Protein AF-A0A0S8HIP5-F1 (afdb_monomer_lite)

Sequence (288 aa):
MLAQAAWGLINPTFTPVHLVDQSQLILKATVAAKDIGDSVELTVEGSLKGKAPGRITLDLTKAVNKQHAEAARKQLAATAGQTVLLFAGKYEDQEKAFLHAGGMWMLLSGGAARRWSFDAVVTELAAGGATWAGGTDMLARCVQYILAAGATATVPADSGTSWRQGGILKVAAVKGQAAACAVDLVGDGRLCLYVASPAGDLLLRPAQGKQGFQDVAAALKLAARSQASAWGDFNADGRLDLASFDGKALALWLQAADSTFSSTRAAGAFAIPAKCRSLATIGGGRDA

Secondary structure (DSSP, 8-state):
------------SS-HHHHHHH-SEEEEEEEPSS---SEEEEEEEEEEESPPPSEEEEE-TT-S-HHHHHHHHHHHHHTTTSEEEEEEEEETTEEEEEEEETTEEEEEE--GGGEEEEEEEESTTSTTSSS--S-HHHHHHHHHHHHHHGGG-------S--PPTT---------S--EEEEE-SSSSS--EEEEE-TT--EEEEEPTTSSSEEE-TTTTT-----SEEEEE-SSSSSS-EEEEE-SS-EEEEEEPTTS-EEEEEPPS-----TT---------S---

pLDDT: mean 85.37, std 14.65, range [28.08, 98.06]

Radius of gyration: 25.7 Å; chains: 1; bounding box: 53×48×71 Å

Structure (mmCIF, N/CA/C/O backbone):
data_AF-A0A0S8HIP5-F1
#
_entry.id   AF-A0A0S8HIP5-F1
#
loop_
_atom_site.group_PDB
_atom_site.id
_atom_site.type_symbol
_atom_site.label_atom_id
_atom_site.label_alt_id
_atom_site.label_comp_id
_atom_site.label_asym_id
_atom_site.label_entity_id
_atom_site.label_seq_id
_atom_site.pdbx_PDB_ins_code
_atom_site.Cartn_x
_atom_site.Cartn_y
_atom_site.Cartn_z
_atom_site.occupancy
_atom_site.B_iso_or_equiv
_atom_site.auth_seq_id
_atom_site.auth_comp_id
_atom_site.auth_asym_id
_atom_site.auth_atom_id
_atom_site.pdbx_PDB_model_num
ATOM 1 N N . MET A 1 1 ? 1.156 5.753 -33.222 1.00 33.50 1 MET A N 1
ATOM 2 C CA . MET A 1 1 ? 1.877 5.785 -31.935 1.00 33.50 1 MET A CA 1
ATOM 3 C C . MET A 1 1 ? 0.843 5.390 -30.892 1.00 33.50 1 MET A C 1
ATOM 5 O O . MET A 1 1 ? 0.003 6.211 -30.563 1.00 33.50 1 MET A O 1
ATOM 9 N N . LEU A 1 2 ? 0.763 4.109 -30.521 1.00 28.61 2 LEU A N 1
ATOM 10 C CA . LEU A 1 2 ? -0.117 3.691 -29.428 1.00 28.61 2 LEU A CA 1
ATOM 11 C C . LEU A 1 2 ? 0.651 4.013 -28.152 1.00 28.61 2 LEU A C 1
ATOM 13 O O . LEU A 1 2 ? 1.670 3.383 -27.881 1.00 28.61 2 LEU A O 1
ATOM 17 N N . ALA A 1 3 ? 0.240 5.070 -27.456 1.00 28.08 3 ALA A N 1
ATOM 18 C CA . ALA A 1 3 ? 0.748 5.362 -26.129 1.00 28.08 3 ALA A CA 1
ATOM 19 C C . ALA A 1 3 ? 0.481 4.124 -25.265 1.00 28.08 3 ALA A C 1
ATOM 21 O O . ALA A 1 3 ? -0.675 3.754 -25.059 1.00 28.08 3 ALA A O 1
ATOM 22 N N . GLN A 1 4 ? 1.541 3.453 -24.810 1.00 34.94 4 GLN A N 1
ATOM 23 C CA . GLN A 1 4 ? 1.424 2.532 -23.689 1.00 34.94 4 GLN A CA 1
ATOM 24 C C . GLN A 1 4 ? 0.896 3.380 -22.539 1.00 34.94 4 GLN A C 1
ATOM 26 O O . GLN A 1 4 ? 1.575 4.294 -22.072 1.00 34.94 4 GLN A O 1
ATOM 31 N N . ALA A 1 5 ? -0.363 3.157 -22.174 1.00 32.75 5 ALA A N 1
ATOM 32 C CA . ALA A 1 5 ? -0.944 3.805 -21.021 1.00 32.75 5 ALA A CA 1
ATOM 33 C C . ALA A 1 5 ? -0.021 3.501 -19.835 1.00 32.75 5 ALA A C 1
ATOM 35 O O . ALA A 1 5 ? 0.228 2.339 -19.516 1.00 32.75 5 ALA A O 1
ATOM 36 N N . ALA A 1 6 ? 0.531 4.542 -19.216 1.00 34.94 6 ALA A N 1
ATOM 37 C CA . ALA A 1 6 ? 1.125 4.410 -17.902 1.00 34.94 6 ALA A CA 1
ATOM 38 C C . ALA A 1 6 ? -0.050 4.163 -16.960 1.00 34.94 6 ALA A C 1
ATOM 40 O O . ALA A 1 6 ? -0.778 5.090 -16.607 1.00 34.94 6 ALA A O 1
ATOM 41 N N . TRP A 1 7 ? -0.310 2.895 -16.650 1.00 36.22 7 TRP A N 1
ATOM 42 C CA . TRP A 1 7 ? -1.300 2.532 -15.651 1.00 36.22 7 TRP A CA 1
ATOM 43 C C . TRP A 1 7 ? -0.697 2.986 -14.328 1.00 36.22 7 TRP A C 1
ATOM 45 O O . TRP A 1 7 ? 0.138 2.300 -13.743 1.00 36.22 7 TRP A O 1
ATOM 55 N N . GLY A 1 8 ? -1.037 4.206 -13.908 1.00 39.53 8 GLY A N 1
ATOM 56 C CA . GLY A 1 8 ? -0.842 4.620 -12.532 1.00 39.53 8 GLY A CA 1
ATOM 57 C C . GLY A 1 8 ? -1.645 3.637 -11.701 1.00 39.53 8 GLY A C 1
ATOM 58 O O . GLY A 1 8 ? -2.871 3.710 -11.689 1.00 39.53 8 GLY A O 1
ATOM 59 N N . LEU A 1 9 ? -0.966 2.655 -11.111 1.00 41.25 9 LEU A N 1
ATOM 60 C CA . LEU A 1 9 ? -1.583 1.672 -10.239 1.00 41.25 9 LEU A CA 1
ATOM 61 C C . LEU A 1 9 ? -1.999 2.411 -8.962 1.00 41.25 9 LEU A C 1
ATOM 63 O O . LEU A 1 9 ? -1.274 2.447 -7.973 1.00 41.25 9 LEU A O 1
ATOM 67 N N . ILE A 1 10 ? -3.143 3.087 -9.020 1.00 48.56 10 ILE A N 1
ATOM 68 C CA . ILE A 1 10 ? -3.776 3.729 -7.878 1.00 48.56 10 ILE A CA 1
ATOM 69 C C . ILE A 1 10 ? -4.517 2.617 -7.144 1.00 48.56 10 ILE A C 1
ATOM 71 O O . ILE A 1 10 ? -5.702 2.389 -7.365 1.00 48.56 10 ILE A O 1
ATOM 75 N N . ASN A 1 11 ? -3.785 1.855 -6.335 1.00 47.44 11 ASN A N 1
ATOM 76 C CA . ASN A 1 11 ? -4.382 0.859 -5.461 1.00 47.44 11 ASN A CA 1
ATOM 77 C C . ASN A 1 11 ? -4.338 1.379 -4.018 1.00 47.44 11 ASN A C 1
ATOM 79 O O . ASN A 1 11 ? -3.290 1.268 -3.377 1.00 47.44 11 ASN A O 1
ATOM 83 N N . PRO A 1 12 ? -5.432 1.960 -3.490 1.00 59.81 12 PRO A N 1
ATOM 84 C CA . PRO A 1 12 ? -5.578 2.120 -2.054 1.00 59.81 12 PRO A CA 1
ATOM 85 C C . PRO A 1 12 ? -5.755 0.714 -1.469 1.00 59.81 12 PRO A C 1
ATOM 87 O O . PRO A 1 12 ? -6.860 0.178 -1.420 1.00 59.81 12 PRO A O 1
ATOM 90 N N . THR A 1 13 ? -4.649 0.083 -1.076 1.00 63.19 13 THR A N 1
ATOM 91 C CA . THR A 1 13 ? -4.616 -1.326 -0.647 1.00 63.19 13 THR A CA 1
ATOM 92 C C . THR A 1 13 ? -5.494 -1.605 0.577 1.00 63.19 13 THR A C 1
ATOM 94 O O . THR A 1 13 ? -5.827 -2.759 0.840 1.00 63.19 13 THR A O 1
ATOM 97 N N . PHE A 1 14 ? -5.929 -0.569 1.302 1.00 79.88 14 PHE A N 1
ATOM 98 C CA . PHE A 1 14 ? -6.812 -0.681 2.455 1.00 79.88 14 PHE A CA 1
ATOM 99 C C . PHE A 1 14 ? -7.745 0.541 2.561 1.00 79.88 14 PHE A C 1
ATOM 101 O O . PHE A 1 14 ? -7.302 1.683 2.475 1.00 79.88 14 PHE A O 1
ATOM 108 N N . THR A 1 15 ? -9.054 0.310 2.706 1.00 85.75 15 THR A N 1
ATOM 109 C CA . THR A 1 15 ? -10.103 1.352 2.726 1.00 85.75 15 THR A CA 1
ATOM 110 C C . THR A 1 15 ? -11.023 1.135 3.932 1.00 85.75 15 THR A C 1
ATOM 112 O O . THR A 1 15 ? -10.979 0.059 4.537 1.00 85.75 15 THR A O 1
ATOM 115 N N . PRO A 1 16 ? -11.919 2.080 4.279 1.00 90.12 16 PRO A N 1
ATOM 116 C CA . PRO A 1 16 ? -12.910 1.857 5.330 1.00 90.12 16 PRO A CA 1
ATOM 117 C C . PRO A 1 16 ? -13.784 0.621 5.096 1.00 90.12 16 PRO A C 1
ATOM 119 O O . PRO A 1 16 ? -14.178 -0.022 6.063 1.00 90.12 16 PRO A O 1
ATOM 122 N N . VAL A 1 17 ? -14.055 0.259 3.836 1.00 91.38 17 VAL A N 1
ATOM 123 C CA . VAL A 1 17 ? -14.813 -0.959 3.503 1.00 91.38 17 VAL A CA 1
ATOM 124 C C . VAL A 1 17 ? -14.036 -2.199 3.945 1.00 91.38 17 VAL A C 1
ATOM 126 O O . VAL A 1 17 ? -14.584 -3.019 4.677 1.00 91.38 17 VAL A O 1
ATOM 129 N N . HIS A 1 18 ? -12.748 -2.291 3.595 1.00 89.38 18 HIS A N 1
ATOM 130 C CA . HIS A 1 18 ? -11.878 -3.391 4.029 1.00 89.38 18 HIS A CA 1
ATOM 131 C C . HIS A 1 18 ? -11.756 -3.451 5.557 1.00 89.38 18 HIS A C 1
ATOM 133 O O . HIS A 1 18 ? -11.876 -4.524 6.145 1.00 89.38 18 HIS A O 1
ATOM 139 N N . LEU A 1 19 ? -11.584 -2.298 6.213 1.00 91.50 19 LEU A N 1
ATOM 140 C CA . LEU A 1 19 ? -11.497 -2.215 7.671 1.00 91.50 19 LEU A CA 1
ATOM 141 C C . LEU A 1 19 ? -12.769 -2.742 8.352 1.00 91.50 19 LEU A C 1
ATOM 143 O O . LEU A 1 19 ? -12.685 -3.519 9.303 1.00 91.50 19 LEU A O 1
ATOM 147 N N . VAL A 1 20 ? -13.949 -2.333 7.878 1.00 94.44 20 VAL A N 1
ATOM 148 C CA . VAL A 1 20 ? -15.237 -2.774 8.435 1.00 94.44 20 VAL A CA 1
ATOM 149 C C . VAL A 1 20 ? -15.479 -4.257 8.180 1.00 94.44 20 VAL A C 1
ATOM 151 O O . VAL A 1 20 ? -15.968 -4.955 9.073 1.00 94.44 20 VAL A O 1
ATOM 154 N N . ASP A 1 21 ? -15.136 -4.746 6.991 1.00 92.44 21 ASP A N 1
ATOM 155 C CA . ASP A 1 21 ? -15.296 -6.149 6.618 1.00 92.44 21 ASP A CA 1
ATOM 156 C C . ASP A 1 21 ? -14.432 -7.065 7.501 1.00 92.44 21 ASP A C 1
ATOM 158 O O . ASP A 1 21 ? -14.957 -7.956 8.175 1.00 92.44 21 ASP A O 1
ATOM 162 N N . GLN A 1 22 ? -13.140 -6.749 7.626 1.00 91.31 22 GLN A N 1
ATOM 163 C CA . GLN A 1 22 ? -12.165 -7.542 8.384 1.00 91.31 22 GLN A CA 1
ATOM 164 C C . GLN A 1 22 ? -12.302 -7.412 9.910 1.00 91.31 22 GLN A C 1
ATOM 166 O O . GLN A 1 22 ? -11.814 -8.259 10.661 1.00 91.31 22 GLN A O 1
ATOM 171 N N . SER A 1 23 ? -12.986 -6.376 10.401 1.00 93.88 23 SER A N 1
ATOM 172 C CA . SER A 1 23 ? -13.263 -6.233 11.833 1.00 93.88 23 SER A CA 1
ATOM 173 C C . SER A 1 23 ? -14.274 -7.279 12.302 1.00 93.88 23 SER A C 1
ATOM 175 O O . SER A 1 23 ? -15.366 -7.396 11.749 1.00 93.88 23 SER A O 1
ATOM 177 N N . GLN A 1 24 ? -13.969 -7.999 13.378 1.00 93.44 24 GLN A N 1
ATOM 178 C CA . GLN A 1 24 ? -14.932 -8.875 14.059 1.00 93.44 24 GLN A CA 1
ATOM 179 C C . GLN A 1 24 ? -15.803 -8.090 15.048 1.00 93.44 24 GLN A C 1
ATOM 181 O O . GLN A 1 24 ? -16.953 -8.449 15.308 1.00 93.44 24 GLN A O 1
ATOM 186 N N . LEU A 1 25 ? -15.258 -6.997 15.580 1.00 93.69 25 LEU A N 1
ATOM 187 C CA . LEU A 1 25 ? -15.892 -6.130 16.558 1.00 93.69 25 LEU A CA 1
ATOM 188 C C . LEU A 1 25 ? -15.617 -4.672 16.192 1.00 93.69 25 LEU A C 1
ATOM 190 O O . LEU A 1 25 ? -14.472 -4.299 15.952 1.00 93.69 25 LEU A O 1
ATOM 194 N N . ILE A 1 26 ? -16.660 -3.845 16.181 1.00 97.06 26 ILE A N 1
ATOM 195 C CA . ILE A 1 26 ? -16.535 -2.395 16.022 1.00 97.06 26 ILE A CA 1
ATOM 196 C C . ILE A 1 26 ? -17.316 -1.723 17.141 1.00 97.06 26 ILE A C 1
ATOM 198 O O . ILE A 1 26 ? -18.527 -1.926 17.254 1.00 97.06 26 ILE A O 1
ATOM 202 N N . LEU A 1 27 ? -16.641 -0.918 17.958 1.00 95.62 27 LEU A N 1
ATOM 203 C CA . LEU A 1 27 ? -17.230 -0.259 19.121 1.00 95.62 27 LEU A CA 1
ATOM 204 C C . LEU A 1 27 ? -17.192 1.250 18.996 1.00 95.62 27 LEU A C 1
ATOM 206 O O . LEU A 1 27 ? -16.195 1.821 18.559 1.00 95.62 27 LEU A O 1
ATOM 210 N N . LYS A 1 28 ? -18.260 1.872 19.491 1.00 95.94 28 LYS A N 1
ATOM 211 C CA . LYS A 1 28 ? -18.261 3.265 19.919 1.00 95.94 28 LYS A CA 1
ATOM 212 C C . LYS A 1 28 ? -17.977 3.303 21.409 1.00 95.94 28 LYS A C 1
ATOM 214 O O . LYS A 1 28 ? -18.620 2.594 22.186 1.00 95.94 28 LYS A O 1
ATOM 219 N N . ALA A 1 29 ? -17.010 4.114 21.795 1.00 94.62 29 ALA A N 1
ATOM 220 C CA . ALA A 1 29 ? -16.671 4.321 23.187 1.00 94.62 29 ALA A CA 1
ATOM 221 C C . ALA A 1 29 ? -16.320 5.786 23.440 1.00 94.62 29 ALA A C 1
ATOM 223 O O . ALA A 1 29 ? -16.117 6.557 22.504 1.00 94.62 29 ALA A O 1
ATOM 224 N N . THR A 1 30 ? -16.205 6.153 24.706 1.00 93.38 30 THR A N 1
ATOM 225 C CA . THR A 1 30 ? -15.693 7.448 25.152 1.00 93.38 30 THR A CA 1
ATOM 226 C C . THR A 1 30 ? -14.522 7.255 26.094 1.00 93.38 30 THR A C 1
ATOM 228 O O . THR A 1 30 ? -14.460 6.292 26.862 1.00 93.38 30 THR A O 1
ATOM 231 N N . VAL A 1 31 ? -13.576 8.187 26.029 1.00 89.31 31 VAL A N 1
ATOM 232 C CA . VAL A 1 31 ? -12.458 8.255 26.970 1.00 89.31 31 VAL A CA 1
ATOM 233 C C . VAL A 1 31 ? -12.925 8.987 28.230 1.00 89.31 31 VAL A C 1
ATOM 235 O O . VAL A 1 31 ? -13.519 10.067 28.130 1.00 89.31 31 VAL A O 1
ATOM 238 N N . ALA A 1 32 ? -12.657 8.409 29.405 1.00 77.69 32 ALA A N 1
ATOM 239 C CA . ALA A 1 32 ? -12.929 9.053 30.691 1.00 77.69 32 ALA A CA 1
ATOM 240 C C . ALA A 1 32 ? -12.140 10.372 30.863 1.00 77.69 32 ALA A C 1
ATOM 242 O O . ALA A 1 32 ? -11.116 10.600 30.217 1.00 77.69 32 ALA A O 1
ATOM 243 N N . ALA A 1 33 ? -12.633 11.274 31.716 1.00 65.44 33 ALA A N 1
ATOM 244 C CA . ALA A 1 33 ? -12.141 12.648 31.774 1.00 65.44 33 ALA A CA 1
ATOM 245 C C . ALA A 1 33 ? -10.705 12.802 32.327 1.00 65.44 33 ALA A C 1
ATOM 247 O O . ALA A 1 33 ? -10.382 12.346 33.419 1.00 65.44 33 ALA A O 1
ATOM 248 N N . LYS A 1 34 ? -9.923 13.570 31.555 1.00 63.06 34 LYS A N 1
ATOM 249 C CA . LYS A 1 34 ? -8.743 14.415 31.839 1.00 63.06 34 LYS A CA 1
ATOM 250 C C . LYS A 1 34 ? -7.452 13.822 32.425 1.00 63.06 34 LYS A C 1
ATOM 252 O O . LYS A 1 34 ? -6.409 14.349 32.050 1.00 63.06 34 LYS A O 1
ATOM 257 N N . ASP A 1 35 ? -7.459 12.713 33.160 1.00 64.19 35 ASP A N 1
ATOM 258 C CA . ASP A 1 35 ? -6.213 12.141 33.711 1.00 64.19 35 ASP A CA 1
ATOM 259 C C . ASP A 1 35 ? -5.841 10.809 33.045 1.00 64.19 35 ASP A C 1
ATOM 261 O O . ASP A 1 35 ? -6.128 9.715 33.531 1.00 64.19 35 ASP A O 1
ATOM 265 N N . ILE A 1 36 ? -5.185 10.912 31.885 1.00 77.94 36 ILE A N 1
ATOM 266 C CA . ILE A 1 36 ? -4.714 9.758 31.112 1.00 77.94 36 ILE A CA 1
ATOM 267 C C . ILE A 1 36 ? -3.371 9.270 31.670 1.00 77.94 36 ILE A C 1
ATOM 269 O O . ILE A 1 36 ? -2.288 9.673 31.234 1.00 77.94 36 ILE A O 1
ATOM 273 N N . GLY A 1 37 ? -3.462 8.380 32.654 1.00 80.75 37 GLY A N 1
ATOM 274 C CA . GLY A 1 37 ? -2.333 7.624 33.182 1.00 80.75 37 GLY A CA 1
ATOM 275 C C . GLY A 1 37 ? -1.922 6.456 32.282 1.00 80.75 37 GLY A C 1
ATOM 276 O O . GLY A 1 37 ? -2.260 6.381 31.103 1.00 80.75 37 GLY A O 1
ATOM 277 N N . ASP A 1 38 ? -1.160 5.530 32.855 1.00 86.31 38 ASP A N 1
ATOM 278 C CA . ASP A 1 38 ? -0.658 4.325 32.178 1.00 86.31 38 ASP A CA 1
ATOM 279 C C . ASP A 1 38 ? -1.750 3.354 31.737 1.00 86.31 38 ASP A C 1
ATOM 281 O O . ASP A 1 38 ? -1.551 2.555 30.824 1.00 86.31 38 ASP A O 1
ATOM 285 N N . SER A 1 39 ? -2.913 3.459 32.367 1.00 88.25 39 SER A N 1
ATOM 286 C CA . SER A 1 39 ? -4.100 2.684 32.065 1.00 88.25 39 SER A CA 1
ATOM 287 C C . SER A 1 39 ? -5.252 3.641 31.792 1.00 88.25 39 SER A C 1
ATOM 289 O O . SER A 1 39 ? -5.585 4.467 32.640 1.00 88.25 39 SER A O 1
ATOM 291 N N . VAL A 1 40 ? -5.883 3.507 30.629 1.00 89.69 40 VAL A N 1
ATOM 292 C CA . VAL A 1 40 ? -7.005 4.347 30.197 1.00 89.69 40 VAL A CA 1
ATOM 293 C C . VAL A 1 40 ? -8.259 3.500 30.099 1.00 89.69 40 VAL A C 1
ATOM 295 O O . VAL A 1 40 ? -8.284 2.504 29.380 1.00 89.69 40 VAL A O 1
ATOM 298 N N . GLU A 1 41 ? -9.318 3.889 30.801 1.00 89.75 41 GLU A N 1
ATOM 299 C CA . GLU A 1 41 ? -10.617 3.236 30.663 1.00 89.75 41 GLU A CA 1
ATOM 300 C C . GLU A 1 41 ? -11.428 3.886 29.534 1.00 89.75 41 GLU A C 1
ATOM 302 O O . GLU A 1 41 ? -11.604 5.106 29.485 1.00 89.75 41 GLU A O 1
ATOM 307 N N . LEU A 1 42 ? -11.935 3.044 28.636 1.00 90.62 42 LEU A N 1
ATOM 308 C CA . LEU A 1 42 ? -12.917 3.401 27.626 1.00 90.62 42 LEU A CA 1
ATOM 309 C C . LEU A 1 42 ? -14.294 2.898 28.065 1.00 90.62 42 LEU A C 1
ATOM 311 O O . LEU A 1 42 ? -14.502 1.694 28.269 1.00 90.62 42 LEU A O 1
ATOM 315 N N . THR A 1 43 ? -15.249 3.820 28.166 1.00 91.94 43 THR A N 1
ATOM 316 C CA . THR A 1 43 ? -16.656 3.484 28.408 1.00 91.94 43 THR A CA 1
ATOM 317 C C . THR A 1 43 ? -17.305 3.125 27.082 1.00 91.94 43 THR A C 1
ATOM 319 O O . THR A 1 43 ? -17.355 3.955 26.180 1.00 91.94 43 THR A O 1
ATOM 322 N N . VAL A 1 44 ? -17.778 1.886 26.940 1.00 93.19 44 VAL A N 1
ATOM 323 C CA . VAL A 1 44 ? -18.406 1.424 25.696 1.00 93.19 44 VAL A CA 1
ATOM 324 C C . VAL A 1 44 ? -19.839 1.942 25.635 1.00 93.19 44 VAL A C 1
ATOM 326 O O . VAL A 1 44 ? -20.660 1.618 26.488 1.00 93.19 44 VAL A O 1
ATOM 329 N N . GLU A 1 45 ? -20.139 2.735 24.612 1.00 92.69 45 GLU A N 1
ATOM 330 C CA . GLU A 1 45 ? -21.473 3.296 24.363 1.00 92.69 45 GLU A CA 1
ATOM 331 C C . GLU A 1 45 ? -22.349 2.324 23.567 1.00 92.69 45 GLU A C 1
ATOM 333 O O . GLU A 1 45 ? -23.572 2.327 23.676 1.00 92.69 45 GLU A O 1
ATOM 338 N N . GLY A 1 46 ? -21.715 1.477 22.754 1.00 93.06 46 GLY A N 1
ATOM 339 C CA . GLY A 1 46 ? -22.383 0.448 21.975 1.00 93.06 46 GLY A CA 1
ATOM 340 C C . GLY A 1 46 ? -21.463 -0.195 20.944 1.00 93.06 46 GLY A C 1
ATOM 341 O O . GLY A 1 46 ? -20.326 0.229 20.727 1.00 93.06 46 GLY A O 1
ATOM 342 N N . SER A 1 47 ? -21.975 -1.227 20.281 1.00 94.81 47 SER A N 1
ATOM 343 C CA . SER A 1 47 ? -21.306 -1.905 19.170 1.00 94.81 47 SER A CA 1
ATOM 344 C C . SER A 1 47 ? -21.987 -1.578 17.846 1.00 94.81 47 SER A C 1
ATOM 346 O O . SER A 1 47 ? -23.206 -1.676 17.732 1.00 94.81 47 SER A O 1
ATOM 348 N N . LEU A 1 48 ? -21.190 -1.240 16.834 1.00 95.56 48 LEU A N 1
ATOM 349 C CA . LEU A 1 48 ? -21.630 -1.169 15.439 1.00 95.56 48 LEU A CA 1
ATOM 350 C C . LEU A 1 48 ? -21.579 -2.554 14.770 1.00 95.56 48 LEU A C 1
ATOM 352 O O . LEU A 1 48 ? -22.420 -2.860 13.935 1.00 95.56 48 LEU A O 1
ATOM 356 N N . LYS A 1 49 ? -20.623 -3.406 15.161 1.00 95.38 49 LYS A N 1
ATOM 357 C CA . LYS A 1 49 ? -20.472 -4.796 14.693 1.00 95.38 49 LYS A CA 1
ATOM 358 C C . LYS A 1 49 ? -19.973 -5.657 15.852 1.00 95.38 49 LYS A C 1
ATOM 360 O O . LYS A 1 49 ? -19.143 -5.187 16.625 1.00 95.38 49 LYS A O 1
ATOM 365 N N . GLY A 1 50 ? -20.447 -6.894 15.973 1.00 92.62 50 GLY A N 1
ATOM 366 C CA . GLY A 1 50 ? -20.075 -7.792 17.074 1.00 92.62 50 GLY A CA 1
ATOM 367 C C . GLY A 1 50 ? -20.746 -7.444 18.410 1.00 92.62 50 GLY A C 1
ATOM 368 O O . GLY A 1 50 ? -21.603 -6.565 18.484 1.00 92.62 50 GLY A O 1
ATOM 369 N N . LYS A 1 51 ? -20.384 -8.164 19.479 1.00 88.94 51 LYS A N 1
ATOM 370 C CA . LYS A 1 51 ? -20.985 -8.007 20.814 1.00 88.94 51 LYS A CA 1
ATOM 371 C C . LYS A 1 51 ? -20.176 -7.037 21.675 1.00 88.94 51 LYS A C 1
ATOM 373 O O . LYS A 1 51 ? -19.015 -7.305 21.974 1.00 88.94 51 LYS A O 1
ATOM 378 N N . ALA A 1 52 ? -20.809 -5.956 22.130 1.00 84.44 52 ALA A N 1
ATOM 379 C CA . ALA A 1 52 ? -20.178 -4.974 23.007 1.00 84.44 52 ALA A CA 1
ATOM 380 C C . ALA A 1 52 ? -19.762 -5.573 24.371 1.00 84.44 52 ALA A C 1
ATOM 382 O O . ALA A 1 52 ? -20.609 -6.125 25.084 1.00 84.44 52 ALA A O 1
ATOM 383 N N . PRO A 1 53 ? -18.488 -5.446 24.790 1.00 84.44 53 PRO A N 1
ATOM 384 C CA . PRO A 1 53 ? -18.129 -5.560 26.198 1.00 84.44 53 PRO A CA 1
ATOM 385 C C . PRO A 1 53 ? -18.608 -4.308 26.953 1.00 84.44 53 PRO A C 1
ATOM 387 O O . PRO A 1 53 ? -18.740 -3.245 26.362 1.00 84.44 53 PRO A O 1
ATOM 390 N N . GLY A 1 54 ? -18.846 -4.404 28.265 1.00 79.38 54 GLY A N 1
ATOM 391 C CA . GLY A 1 54 ? -19.305 -3.241 29.044 1.00 79.38 54 GLY A CA 1
ATOM 392 C C . GLY A 1 54 ? -18.247 -2.142 29.216 1.00 79.38 54 GLY A C 1
ATOM 393 O O . GLY A 1 54 ? -18.584 -0.965 29.274 1.00 79.38 54 GLY A O 1
ATOM 394 N N . ARG A 1 55 ? -16.964 -2.517 29.296 1.00 84.56 55 ARG A N 1
ATOM 395 C CA . ARG A 1 55 ? -15.817 -1.604 29.424 1.00 84.56 55 ARG A CA 1
ATOM 396 C C . ARG A 1 55 ? -14.591 -2.199 28.760 1.00 84.56 55 ARG A C 1
ATOM 398 O O . ARG A 1 55 ? -14.488 -3.425 28.667 1.00 84.56 55 ARG A O 1
ATOM 405 N N . ILE A 1 56 ? -13.676 -1.329 28.348 1.00 90.62 56 ILE A N 1
ATOM 406 C CA . ILE A 1 56 ? -12.365 -1.704 27.822 1.00 90.62 56 ILE A CA 1
ATOM 407 C C . ILE A 1 56 ? -11.289 -0.888 28.526 1.00 90.62 56 ILE A C 1
ATOM 409 O O . ILE A 1 56 ? -11.488 0.284 28.826 1.00 90.62 56 ILE A O 1
ATOM 413 N N . THR A 1 57 ? -10.137 -1.502 28.764 1.00 91.25 57 THR A N 1
ATOM 414 C CA . THR A 1 57 ? -8.960 -0.819 29.300 1.00 91.25 57 THR A CA 1
ATOM 415 C C . THR A 1 57 ? -7.839 -0.828 28.271 1.00 91.25 57 THR A C 1
ATOM 417 O O . THR A 1 57 ? -7.546 -1.877 27.701 1.00 91.25 57 THR A O 1
ATOM 420 N N . LEU A 1 58 ? -7.198 0.317 28.059 1.00 92.06 58 LEU A N 1
ATOM 421 C CA . LEU A 1 58 ? -5.970 0.449 27.283 1.00 92.06 58 LEU A CA 1
ATOM 422 C C . LEU A 1 58 ? -4.779 0.543 28.236 1.00 92.06 58 LEU A C 1
ATOM 424 O O . LEU A 1 58 ? -4.776 1.383 29.128 1.00 92.06 58 LEU A O 1
ATOM 428 N N . ASP A 1 59 ? -3.771 -0.289 28.030 1.00 91.31 59 ASP A N 1
ATOM 429 C CA . ASP A 1 59 ? -2.483 -0.253 28.715 1.00 91.31 59 ASP A CA 1
ATOM 430 C C . ASP A 1 59 ? -1.450 0.420 27.804 1.00 91.31 59 ASP A C 1
ATOM 432 O O . ASP A 1 59 ? -1.112 -0.097 26.737 1.00 91.31 59 ASP A O 1
ATOM 436 N N . LEU A 1 60 ? -0.960 1.583 28.225 1.00 89.88 60 LEU A N 1
ATOM 437 C CA . LEU A 1 60 ? -0.001 2.406 27.490 1.00 89.88 60 LEU A CA 1
ATOM 438 C C . LEU A 1 60 ? 1.456 2.152 27.913 1.00 89.88 60 LEU A C 1
ATOM 440 O O . LEU A 1 60 ? 2.361 2.799 27.384 1.00 89.88 60 LEU A O 1
ATOM 444 N N . THR A 1 61 ? 1.708 1.243 28.863 1.00 86.69 61 THR A N 1
ATOM 445 C CA . THR A 1 61 ? 3.061 0.969 29.392 1.00 86.69 61 THR A CA 1
ATOM 446 C C . THR A 1 61 ? 3.908 0.110 28.462 1.00 86.69 61 THR A C 1
ATOM 448 O O . THR A 1 61 ? 5.133 0.208 28.476 1.00 86.69 61 THR A O 1
ATOM 451 N N . LYS A 1 62 ? 3.263 -0.714 27.630 1.00 79.75 62 LYS A N 1
ATOM 452 C CA . LYS A 1 62 ? 3.932 -1.671 26.735 1.00 79.75 62 LYS A CA 1
ATOM 453 C C . LYS A 1 62 ? 4.343 -1.090 25.385 1.00 79.75 62 LYS A C 1
ATOM 455 O O . LYS A 1 62 ? 4.858 -1.820 24.541 1.00 79.75 62 LYS A O 1
ATOM 460 N N . ALA A 1 63 ? 4.138 0.209 25.188 1.00 76.31 63 ALA A N 1
ATOM 461 C CA . ALA A 1 63 ? 4.526 0.890 23.969 1.00 76.31 63 ALA A CA 1
ATOM 462 C C . ALA A 1 63 ? 6.037 0.754 23.741 1.00 76.31 63 ALA A C 1
ATOM 464 O O . ALA A 1 63 ? 6.840 1.209 24.558 1.00 76.31 63 ALA A O 1
ATOM 465 N N . VAL A 1 64 ? 6.435 0.193 22.598 1.00 74.00 64 VAL A N 1
ATOM 466 C CA . VAL A 1 64 ? 7.859 0.101 22.228 1.00 74.00 64 VAL A CA 1
ATOM 467 C C . VAL A 1 64 ? 8.458 1.503 22.059 1.00 74.00 64 VAL A C 1
ATOM 469 O O . VAL A 1 64 ? 9.611 1.744 22.413 1.00 74.00 64 VAL A O 1
ATOM 472 N N . ASN A 1 65 ? 7.658 2.456 21.566 1.00 83.88 65 ASN A N 1
ATOM 473 C CA . ASN A 1 65 ? 8.059 3.845 21.373 1.00 83.88 65 ASN A CA 1
ATOM 474 C C . ASN A 1 65 ? 7.375 4.780 22.388 1.00 83.88 65 ASN A C 1
ATOM 476 O O . ASN A 1 65 ? 6.166 5.014 22.330 1.00 83.88 65 ASN A O 1
ATOM 480 N N . LYS A 1 66 ? 8.176 5.387 23.275 1.00 86.06 66 LYS A N 1
ATOM 481 C CA . LYS A 1 66 ? 7.700 6.328 24.305 1.00 86.06 66 LYS A CA 1
ATOM 482 C C . LYS A 1 66 ? 7.046 7.585 23.725 1.00 86.06 66 LYS A C 1
ATOM 484 O O . LYS A 1 66 ? 6.041 8.035 24.261 1.00 86.06 66 LYS A O 1
ATOM 489 N N . GLN A 1 67 ? 7.549 8.109 22.604 1.00 88.56 67 GLN A N 1
ATOM 490 C CA . GLN A 1 67 ? 6.959 9.285 21.951 1.00 88.56 67 GLN A CA 1
ATOM 491 C C . GLN A 1 67 ? 5.566 8.973 21.394 1.00 88.56 67 GLN A C 1
ATOM 493 O O . GLN A 1 67 ? 4.661 9.799 21.488 1.00 88.56 67 GLN A O 1
ATOM 498 N N . HIS A 1 68 ? 5.365 7.764 20.855 1.00 91.56 68 HIS A N 1
ATOM 499 C CA . HIS A 1 68 ? 4.042 7.317 20.410 1.00 91.56 68 HIS A CA 1
ATOM 500 C C . HIS A 1 68 ? 3.073 7.197 21.590 1.00 91.56 68 HIS A C 1
ATOM 502 O O . HIS A 1 68 ? 1.927 7.624 21.473 1.00 91.56 68 HIS A O 1
ATOM 508 N N . ALA A 1 69 ? 3.531 6.674 22.732 1.00 89.25 69 ALA A N 1
ATOM 509 C CA . ALA A 1 69 ? 2.712 6.598 23.939 1.00 89.25 69 ALA A CA 1
ATOM 510 C C . ALA A 1 69 ? 2.311 7.991 24.448 1.00 89.25 69 ALA A C 1
ATOM 512 O O . ALA A 1 69 ? 1.147 8.218 24.763 1.00 89.25 69 ALA A O 1
ATOM 513 N N . GLU A 1 70 ? 3.246 8.942 24.499 1.00 90.81 70 GLU A N 1
ATOM 514 C CA . GLU A 1 70 ? 2.966 10.330 24.891 1.00 90.81 70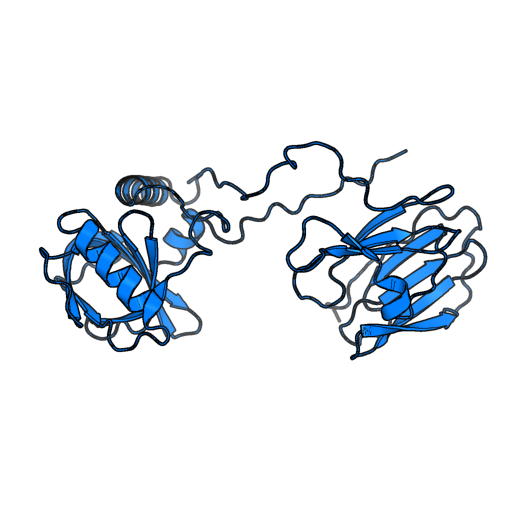 GLU A CA 1
ATOM 515 C C . GLU A 1 70 ? 1.987 11.017 23.928 1.00 90.81 70 GLU A C 1
ATOM 517 O O . GLU A 1 70 ? 1.037 11.671 24.369 1.00 90.81 70 GLU A O 1
ATOM 522 N N . ALA A 1 71 ? 2.162 10.827 22.616 1.00 92.19 71 ALA A N 1
ATOM 523 C CA . ALA A 1 71 ? 1.250 11.350 21.602 1.00 92.19 71 ALA A CA 1
ATOM 524 C C . ALA A 1 71 ? -0.165 10.769 21.754 1.00 92.19 71 ALA A C 1
ATOM 526 O O . ALA A 1 71 ? -1.140 11.524 21.754 1.00 92.19 71 ALA A O 1
ATOM 527 N N . ALA A 1 72 ? -0.276 9.453 21.961 1.00 93.06 72 ALA A N 1
ATOM 528 C CA . ALA A 1 72 ? -1.547 8.786 22.220 1.00 93.06 72 ALA A CA 1
ATOM 529 C C . ALA A 1 72 ? -2.219 9.329 23.489 1.00 93.06 72 ALA A C 1
ATOM 531 O O . ALA A 1 72 ? -3.408 9.643 23.458 1.00 93.06 72 ALA A O 1
ATOM 532 N N . ARG A 1 73 ? -1.468 9.537 24.582 1.00 92.25 73 ARG A N 1
ATOM 533 C CA . ARG A 1 73 ? -2.011 10.125 25.822 1.00 92.25 73 ARG A CA 1
ATOM 534 C C . ARG A 1 73 ? -2.582 11.511 25.593 1.00 92.25 73 ARG A C 1
ATOM 536 O O . ARG A 1 73 ? -3.715 11.783 25.982 1.00 92.25 73 ARG A O 1
ATOM 543 N N . LYS A 1 74 ? -1.810 12.376 24.933 1.00 92.75 74 LYS A N 1
ATOM 544 C CA . LYS A 1 74 ? -2.234 13.740 24.610 1.00 92.75 74 LYS A CA 1
ATOM 545 C C . LYS A 1 74 ? -3.501 13.733 23.759 1.00 92.75 74 LYS A C 1
ATOM 547 O O . LYS A 1 74 ? -4.415 14.510 24.024 1.00 92.75 74 LYS A O 1
ATOM 552 N N . GLN A 1 75 ? -3.571 12.843 22.773 1.00 94.06 75 GLN A N 1
ATOM 553 C CA . GLN A 1 75 ? -4.722 12.737 21.888 1.00 94.06 75 GLN A CA 1
ATOM 554 C C . GLN A 1 75 ? -5.969 12.198 22.601 1.00 94.06 75 GLN A C 1
ATOM 556 O O . GLN A 1 75 ? -7.057 12.748 22.436 1.00 94.06 75 GLN A O 1
ATOM 561 N N . LEU A 1 76 ? -5.828 11.157 23.424 1.00 93.69 76 LEU A N 1
ATOM 562 C CA . LEU A 1 76 ? -6.925 10.610 24.228 1.00 93.69 76 LEU A CA 1
ATOM 563 C C . LEU A 1 76 ? -7.445 11.642 25.237 1.00 93.69 76 LEU A C 1
ATOM 565 O O . LEU A 1 76 ? -8.653 11.791 25.391 1.00 93.69 76 LEU A O 1
ATOM 569 N N . ALA A 1 77 ? -6.555 12.422 25.858 1.00 92.31 77 ALA A N 1
ATOM 570 C CA . ALA A 1 77 ? -6.944 13.517 26.746 1.00 92.31 77 ALA A CA 1
ATOM 571 C C . ALA A 1 77 ? -7.675 14.643 25.991 1.00 92.31 77 ALA A C 1
ATOM 573 O O . ALA A 1 77 ? -8.692 15.147 26.467 1.00 92.31 77 ALA A O 1
ATOM 574 N N . ALA A 1 78 ? -7.195 15.016 24.799 1.00 92.06 78 ALA A N 1
ATOM 575 C CA . ALA A 1 78 ? -7.824 16.035 23.953 1.00 92.06 78 ALA A CA 1
ATOM 576 C C . ALA A 1 78 ? -9.203 15.610 23.417 1.00 92.06 78 ALA A C 1
ATOM 578 O O . ALA A 1 78 ? -10.038 16.460 23.117 1.00 92.06 78 ALA A O 1
ATOM 579 N N . THR A 1 79 ? -9.445 14.302 23.320 1.00 91.62 79 THR A N 1
ATOM 580 C CA . THR A 1 79 ? -10.709 13.705 22.863 1.00 91.62 79 THR A CA 1
ATOM 581 C C . THR A 1 79 ? -11.572 13.191 24.019 1.00 91.62 79 THR A C 1
ATOM 583 O O . THR A 1 79 ? -12.547 12.479 23.792 1.00 91.62 79 THR A O 1
ATOM 586 N N . ALA A 1 80 ? -11.259 13.568 25.264 1.00 90.75 80 ALA A N 1
ATOM 587 C CA . ALA A 1 80 ? -12.048 13.186 26.430 1.00 90.75 80 ALA A CA 1
ATOM 588 C C . ALA A 1 80 ? -13.517 13.616 26.278 1.00 90.75 80 ALA A C 1
ATOM 590 O O . ALA A 1 80 ? -13.816 14.756 25.917 1.00 90.75 80 ALA A O 1
ATOM 591 N N . GLY A 1 81 ? -14.437 12.687 26.547 1.00 88.56 81 GLY A N 1
ATOM 592 C CA . GLY A 1 81 ? -15.875 12.888 26.337 1.00 88.56 81 GLY A CA 1
ATOM 593 C C . GLY A 1 81 ? -16.330 12.908 24.870 1.00 88.56 81 GLY A C 1
ATOM 594 O O . GLY A 1 81 ? -17.525 13.036 24.620 1.00 88.56 81 GLY A O 1
ATOM 595 N N . GLN A 1 82 ? -15.422 12.766 23.901 1.00 92.19 82 GLN A N 1
ATOM 596 C CA . GLN A 1 82 ? -15.761 12.588 22.488 1.00 92.19 82 GLN A CA 1
ATOM 597 C C . GLN A 1 82 ? -15.758 11.101 22.120 1.00 92.19 82 GLN A C 1
ATOM 599 O O . GLN A 1 82 ? -15.076 10.284 22.745 1.00 92.19 82 GLN A O 1
ATOM 604 N N . THR A 1 83 ? -16.508 10.750 21.075 1.00 93.19 83 THR A N 1
ATOM 605 C CA . THR A 1 83 ? -16.539 9.381 20.558 1.00 93.19 83 THR A CA 1
ATOM 606 C C . THR A 1 83 ? -15.173 8.976 20.004 1.00 93.19 83 THR A C 1
ATOM 608 O O . THR A 1 83 ? -14.610 9.638 19.129 1.00 93.19 83 THR A O 1
ATOM 611 N N . VAL A 1 84 ? -14.698 7.822 20.456 1.00 96.12 84 VAL A N 1
ATOM 612 C CA . VAL A 1 84 ? -13.612 7.049 19.853 1.00 96.12 84 VAL A CA 1
ATOM 613 C C . VAL A 1 84 ? -14.180 5.781 19.215 1.00 96.12 84 VAL A C 1
ATOM 615 O O . VAL A 1 84 ? -15.218 5.266 19.643 1.00 96.12 84 VAL A O 1
ATOM 618 N N . LEU A 1 85 ? -13.514 5.276 18.177 1.00 97.50 85 LEU A N 1
ATOM 619 C CA . LEU A 1 85 ? -13.906 4.034 17.508 1.00 97.50 85 LEU A CA 1
ATOM 620 C C . LEU A 1 85 ? -12.824 2.981 17.640 1.00 97.50 85 LEU A C 1
ATOM 622 O O . LEU A 1 85 ? -11.686 3.231 17.256 1.00 97.50 85 LEU A O 1
ATOM 626 N N . LEU A 1 86 ? -13.197 1.802 18.127 1.00 96.12 86 LEU A N 1
ATOM 627 C CA . LEU A 1 86 ? -12.324 0.634 18.171 1.00 96.12 86 LEU A CA 1
ATOM 628 C C . LEU A 1 86 ? -12.755 -0.365 17.097 1.00 96.12 86 LEU A C 1
ATOM 630 O O . LEU A 1 86 ? -13.918 -0.758 17.068 1.00 96.12 86 LEU A O 1
ATOM 634 N N . PHE A 1 87 ? -11.810 -0.812 16.281 1.00 96.19 87 PHE A N 1
ATOM 635 C CA . PHE A 1 87 ? -11.954 -1.863 15.277 1.00 96.19 87 PHE A CA 1
ATOM 636 C C . PHE A 1 87 ? -11.074 -3.033 15.696 1.00 96.19 87 PHE A C 1
ATOM 638 O O . PHE A 1 87 ? -9.858 -2.897 15.670 1.00 96.19 87 PHE A O 1
ATOM 645 N N . ALA A 1 88 ? -11.651 -4.153 16.117 1.00 94.12 88 ALA A N 1
ATOM 646 C CA . ALA A 1 88 ? -10.902 -5.310 16.600 1.00 94.12 88 ALA A CA 1
ATOM 647 C C . ALA A 1 88 ? -11.169 -6.550 15.742 1.00 94.12 88 ALA A C 1
ATOM 649 O O . ALA A 1 88 ? -12.296 -6.796 15.301 1.00 94.12 88 ALA A O 1
ATOM 650 N N . GLY A 1 89 ? -10.127 -7.348 15.526 1.00 90.69 89 GLY A N 1
ATOM 651 C CA . GLY A 1 89 ? -10.171 -8.568 14.731 1.00 90.69 89 GLY A CA 1
ATOM 652 C C . GLY A 1 89 ? -8.939 -9.443 14.949 1.00 90.69 89 GLY A C 1
ATOM 653 O O . GLY A 1 89 ? -8.171 -9.245 15.894 1.00 90.69 89 GLY A O 1
ATOM 654 N N . LYS A 1 90 ? -8.765 -10.425 14.064 1.00 85.62 90 LYS A N 1
ATOM 655 C CA . LYS A 1 90 ? -7.592 -11.301 14.046 1.00 85.62 90 LYS A CA 1
ATOM 656 C C . LYS A 1 90 ? -6.728 -11.007 12.828 1.00 85.62 90 LYS A C 1
ATOM 658 O O . LYS A 1 90 ? -7.255 -10.877 11.729 1.00 85.62 90 LYS A O 1
ATOM 663 N N . TYR A 1 91 ? -5.419 -10.964 13.034 1.00 77.62 91 TYR A N 1
ATOM 664 C CA . TYR A 1 91 ? -4.412 -10.880 11.982 1.00 77.62 91 TYR A CA 1
ATOM 665 C C . TYR A 1 91 ? -3.315 -11.901 12.289 1.00 77.62 91 TYR A C 1
ATOM 667 O O . TYR A 1 91 ? -2.747 -11.849 13.377 1.00 77.62 91 TYR A O 1
ATOM 675 N N . GLU A 1 92 ? -3.063 -12.847 11.376 1.00 81.56 92 GLU A N 1
ATOM 676 C CA . GLU A 1 92 ? -2.095 -13.946 11.578 1.00 81.56 92 GLU A CA 1
ATOM 677 C C . GLU A 1 92 ? -2.273 -14.648 12.945 1.00 81.56 92 GLU A C 1
ATOM 679 O O . GLU A 1 92 ? -1.337 -14.793 13.726 1.00 81.56 92 GLU A O 1
ATOM 684 N N . ASP A 1 93 ? -3.522 -15.004 13.273 1.00 82.56 93 ASP A N 1
ATOM 685 C CA . ASP A 1 93 ? -3.954 -15.600 14.551 1.00 82.56 93 ASP A CA 1
ATOM 686 C C . ASP A 1 93 ? -3.762 -14.745 15.817 1.00 82.56 93 ASP A C 1
ATOM 688 O O . ASP A 1 93 ? -4.162 -15.155 16.911 1.00 82.56 93 ASP A O 1
ATOM 692 N N . GLN A 1 94 ? -3.255 -13.519 15.689 1.00 84.50 94 GLN A N 1
ATOM 693 C CA . GLN A 1 94 ? -3.118 -12.574 16.793 1.00 84.50 94 GLN A CA 1
ATOM 694 C C . GLN A 1 94 ? -4.317 -11.632 16.881 1.00 84.50 94 GLN A C 1
ATOM 696 O O . GLN A 1 94 ? -4.815 -11.124 15.875 1.00 84.50 94 GLN A O 1
ATOM 701 N N . GLU A 1 95 ? -4.762 -11.341 18.104 1.00 90.19 95 GLU A N 1
ATOM 702 C CA . GLU A 1 95 ? -5.759 -10.298 18.342 1.00 90.19 95 GLU A CA 1
ATOM 703 C C . GLU A 1 95 ? -5.126 -8.918 18.173 1.00 90.19 95 GLU A C 1
ATOM 705 O O . GLU A 1 95 ? -4.224 -8.522 18.923 1.00 90.19 95 GLU A O 1
ATOM 710 N N . LYS A 1 96 ? -5.635 -8.181 17.188 1.00 92.31 96 LYS A N 1
ATOM 711 C CA . LYS A 1 96 ? -5.221 -6.818 16.869 1.00 92.31 96 LYS A CA 1
ATOM 712 C C . LYS A 1 96 ? -6.434 -5.904 16.845 1.00 92.31 96 LYS A C 1
ATOM 714 O O . LYS A 1 96 ? -7.544 -6.322 16.504 1.00 92.31 96 LYS A O 1
ATOM 719 N N . ALA A 1 97 ? -6.212 -4.645 17.196 1.00 94.19 97 ALA A N 1
ATOM 720 C CA . ALA A 1 97 ? -7.224 -3.620 17.044 1.00 94.19 97 ALA A CA 1
ATOM 721 C C . ALA A 1 97 ? -6.637 -2.282 16.611 1.00 94.19 97 ALA A C 1
ATOM 723 O O . ALA A 1 97 ? -5.491 -1.958 16.908 1.00 94.19 97 ALA A O 1
ATOM 724 N N . PHE A 1 98 ? -7.467 -1.489 15.948 1.00 95.31 98 PHE A N 1
ATOM 725 C CA . PHE A 1 98 ? -7.206 -0.096 15.646 1.00 95.31 98 PHE A CA 1
ATOM 726 C C . PHE A 1 98 ? -8.169 0.783 16.433 1.00 95.31 98 PHE A C 1
ATOM 728 O O . PHE A 1 98 ? -9.384 0.595 16.370 1.00 95.31 98 PHE A O 1
ATOM 735 N N . LEU A 1 99 ? -7.635 1.756 17.163 1.00 96.00 99 LEU A N 1
ATOM 736 C CA . LEU A 1 99 ? -8.419 2.802 17.807 1.00 96.00 99 LEU A CA 1
ATOM 737 C C . LEU A 1 99 ? -8.265 4.102 17.020 1.00 96.00 99 LEU A C 1
ATOM 739 O O . LEU A 1 99 ? -7.146 4.542 16.768 1.00 96.00 99 LEU A O 1
ATOM 743 N N . HIS A 1 100 ? -9.385 4.728 16.668 1.00 96.94 100 HIS A N 1
ATOM 744 C CA . HIS A 1 100 ? -9.418 6.045 16.046 1.00 96.94 100 HIS A CA 1
ATOM 745 C C . HIS A 1 100 ? -9.967 7.093 17.018 1.00 96.94 100 HIS A C 1
ATOM 747 O O . HIS A 1 100 ? -11.134 7.031 17.422 1.00 96.94 100 HIS A O 1
ATOM 753 N N . ALA A 1 101 ? -9.145 8.083 17.369 1.00 95.44 101 ALA A N 1
ATOM 754 C CA . ALA A 1 101 ? -9.499 9.154 18.299 1.00 95.44 101 ALA A CA 1
ATOM 755 C C . ALA A 1 101 ? -9.075 10.522 17.747 1.00 95.44 101 ALA A C 1
ATOM 757 O O . ALA A 1 101 ? -7.886 10.819 17.635 1.00 95.44 101 ALA A O 1
ATOM 758 N N . GLY A 1 102 ? -10.047 11.369 17.394 1.00 91.94 102 GLY A N 1
ATOM 759 C CA . GLY A 1 102 ? -9.809 12.739 16.924 1.00 91.94 102 GLY A CA 1
ATOM 760 C C . GLY A 1 102 ? -8.869 12.842 15.718 1.00 91.94 102 GLY A C 1
ATOM 761 O O . GLY A 1 102 ? -8.073 13.772 15.660 1.00 91.94 102 GLY A O 1
ATOM 762 N N . GLY A 1 103 ? -8.924 11.875 14.796 1.00 90.56 103 GLY A N 1
ATOM 763 C CA . GLY A 1 103 ? -8.075 11.836 13.595 1.00 90.56 103 GLY A CA 1
ATOM 764 C C . GLY A 1 103 ? -6.775 11.035 13.741 1.00 90.56 103 GLY A C 1
ATOM 765 O O . GLY A 1 103 ? -6.040 10.891 12.768 1.00 90.56 103 GLY A O 1
ATOM 766 N N . MET A 1 104 ? -6.471 10.510 14.932 1.00 93.12 104 MET A N 1
ATOM 767 C CA . MET A 1 104 ? -5.299 9.659 15.158 1.00 93.12 104 MET A CA 1
ATOM 768 C C . MET A 1 104 ? -5.687 8.185 15.166 1.00 93.12 104 MET A C 1
ATOM 770 O O . MET A 1 104 ? -6.599 7.794 15.897 1.00 93.12 104 MET A O 1
ATOM 774 N N . TRP A 1 105 ? -4.931 7.376 14.427 1.00 94.62 105 TRP A N 1
ATOM 775 C CA . TRP A 1 105 ? -4.997 5.920 14.465 1.00 94.62 105 TRP A CA 1
ATOM 776 C C . TRP A 1 105 ? -3.947 5.347 15.417 1.00 94.62 105 TRP A C 1
ATOM 778 O O . TRP A 1 105 ? -2.782 5.745 15.397 1.00 94.62 105 TRP A O 1
ATOM 788 N N . MET A 1 106 ? -4.358 4.389 16.239 1.00 94.50 106 MET A N 1
ATOM 789 C CA . MET A 1 106 ? -3.507 3.698 17.205 1.00 94.50 106 MET A CA 1
ATOM 790 C C . MET A 1 106 ? -3.651 2.192 17.010 1.00 94.50 106 MET A C 1
ATOM 792 O O . MET A 1 106 ? -4.771 1.683 17.011 1.00 94.50 106 MET A O 1
ATOM 796 N N . LEU A 1 107 ? -2.531 1.490 16.856 1.00 93.75 107 LEU A N 1
ATOM 797 C CA . LEU A 1 107 ? -2.479 0.034 16.842 1.00 93.75 107 LEU A CA 1
ATOM 798 C C . LEU A 1 107 ? -2.447 -0.481 18.273 1.00 93.75 107 LEU A C 1
ATOM 800 O O . LEU A 1 107 ? -1.660 -0.017 19.103 1.00 93.75 107 LEU A O 1
ATOM 804 N N . LEU A 1 108 ? -3.283 -1.473 18.526 1.00 94.06 108 LEU A N 1
ATOM 805 C CA . LEU A 1 108 ? -3.387 -2.172 19.786 1.00 94.06 108 LEU A CA 1
ATOM 806 C C . LEU A 1 108 ? -3.189 -3.673 19.566 1.00 94.06 108 LEU A C 1
ATOM 808 O O . LEU A 1 108 ? -3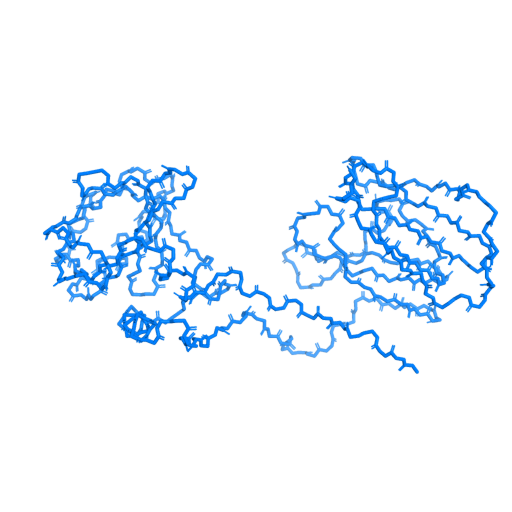.612 -4.231 18.547 1.00 94.06 108 LEU A O 1
ATOM 812 N N . SER A 1 109 ? -2.607 -4.333 20.558 1.00 92.00 109 SER A N 1
ATOM 813 C CA . SER A 1 109 ? -2.453 -5.781 20.602 1.00 92.00 109 SER A CA 1
ATOM 814 C C . SER A 1 109 ? -2.956 -6.371 21.904 1.00 92.00 109 SER A C 1
ATOM 816 O O . SER A 1 109 ? -2.984 -5.716 22.948 1.00 92.00 109 SER A O 1
ATOM 818 N N . GLY A 1 110 ? -3.344 -7.642 21.817 1.00 80.81 110 GLY A N 1
ATOM 819 C CA . GLY A 1 110 ? -3.956 -8.365 22.921 1.00 80.81 110 GLY A CA 1
ATOM 820 C C . GLY A 1 110 ? -5.374 -7.865 23.168 1.00 80.81 110 GLY A C 1
ATOM 821 O O . GLY A 1 110 ? -5.590 -6.691 23.393 1.00 80.81 110 GLY A O 1
ATOM 822 N N . GLY A 1 111 ? -6.367 -8.740 23.116 1.00 70.69 111 GLY A N 1
ATOM 823 C CA . GLY A 1 111 ? -7.762 -8.398 23.413 1.00 70.69 111 GLY A CA 1
ATOM 824 C C . GLY A 1 111 ? -8.364 -9.280 24.502 1.00 70.69 111 GLY A C 1
ATOM 825 O O . GLY A 1 111 ? -9.514 -9.071 24.912 1.00 70.69 111 GLY A O 1
ATOM 826 N N . ALA A 1 112 ? -7.590 -10.244 25.011 1.00 63.69 112 ALA A N 1
ATOM 827 C CA . ALA A 1 112 ? -8.012 -11.157 26.053 1.00 63.69 112 ALA A CA 1
ATOM 828 C C . ALA A 1 112 ? -8.508 -10.376 27.285 1.00 63.69 112 ALA A C 1
ATOM 830 O O . ALA A 1 112 ? -7.846 -9.478 27.806 1.00 63.69 112 ALA A O 1
ATOM 831 N N . ALA A 1 113 ? -9.709 -10.723 27.756 1.00 62.81 113 ALA A N 1
ATOM 832 C CA . ALA A 1 113 ? -10.331 -10.151 28.953 1.00 62.81 113 ALA A CA 1
ATOM 833 C C . ALA A 1 113 ? -10.558 -8.619 28.945 1.00 62.81 113 ALA A C 1
ATOM 835 O O . ALA A 1 113 ? -10.585 -8.005 30.011 1.00 62.81 113 ALA A O 1
ATOM 836 N N . ARG A 1 114 ? -10.822 -8.003 27.777 1.00 84.19 114 ARG A N 1
ATOM 837 C CA . ARG A 1 114 ? -11.191 -6.569 27.638 1.00 84.19 114 ARG A CA 1
ATOM 838 C C . ARG A 1 114 ? -10.053 -5.580 27.926 1.00 84.19 114 ARG A C 1
ATOM 840 O O . ARG A 1 114 ? -10.313 -4.391 28.125 1.00 84.19 114 ARG A O 1
ATOM 847 N N . ARG A 1 115 ? -8.805 -6.048 27.937 1.00 90.56 115 ARG A N 1
ATOM 848 C CA . ARG A 1 115 ? -7.615 -5.207 28.090 1.00 90.56 115 ARG A CA 1
ATOM 849 C C . ARG A 1 115 ? -6.792 -5.252 26.811 1.00 90.56 115 ARG A C 1
ATOM 851 O O . ARG A 1 115 ? -6.395 -6.331 26.393 1.00 90.56 115 ARG A O 1
ATOM 858 N N . TRP A 1 116 ? -6.522 -4.079 26.254 1.00 93.31 116 TRP A N 1
ATOM 859 C CA . TRP A 1 116 ? -5.691 -3.896 25.073 1.00 93.31 116 TRP A CA 1
ATOM 860 C C . TRP A 1 116 ? -4.388 -3.213 25.440 1.00 93.31 116 TRP A C 1
ATOM 862 O O . TRP A 1 116 ? -4.390 -2.270 26.223 1.00 93.31 116 TRP A O 1
ATOM 872 N N . SER A 1 117 ? -3.279 -3.669 24.878 1.00 93.75 117 SER A N 1
ATOM 873 C CA . SER A 1 117 ? -1.985 -3.003 24.994 1.00 93.75 117 SER A CA 1
ATOM 874 C C . SER A 1 117 ? -1.761 -2.107 23.781 1.00 93.75 117 SER A C 1
ATOM 876 O O . SER A 1 117 ? -2.038 -2.503 22.654 1.00 93.75 117 SER A O 1
ATOM 878 N N . PHE A 1 118 ? -1.294 -0.884 24.006 1.00 93.94 118 PHE A N 1
ATOM 879 C CA . PHE A 1 118 ? -0.939 0.032 22.930 1.00 93.94 118 PHE A CA 1
ATOM 880 C C . PHE A 1 118 ? 0.423 -0.330 22.338 1.00 93.94 118 PHE A C 1
ATOM 882 O O . PHE A 1 118 ? 1.413 -0.421 23.066 1.00 93.94 118 PHE A O 1
ATOM 889 N N . ASP A 1 119 ? 0.462 -0.471 21.013 1.00 92.44 119 ASP A N 1
ATOM 890 C CA . ASP A 1 119 ? 1.677 -0.788 20.267 1.00 92.44 119 ASP A CA 1
ATOM 891 C C . ASP A 1 119 ? 2.309 0.498 19.704 1.00 92.44 119 ASP A C 1
ATOM 893 O O . ASP A 1 119 ? 3.463 0.820 20.005 1.00 92.44 119 ASP A O 1
ATOM 897 N N . ALA A 1 120 ? 1.560 1.243 18.877 1.00 92.25 120 ALA A N 1
ATOM 898 C CA . ALA A 1 120 ? 2.068 2.396 18.128 1.00 92.25 120 ALA A CA 1
ATOM 899 C C . ALA A 1 120 ? 0.959 3.324 17.594 1.00 92.25 120 ALA A C 1
ATOM 901 O O . ALA A 1 120 ? -0.190 2.920 17.436 1.00 92.25 120 ALA A O 1
ATOM 902 N N . VAL A 1 121 ? 1.329 4.560 17.238 1.00 91.38 121 VAL A N 1
ATOM 903 C CA . VAL A 1 121 ? 0.535 5.408 16.331 1.00 91.38 121 VAL A CA 1
ATOM 904 C C . VAL A 1 121 ? 0.753 4.927 14.893 1.00 91.38 121 VAL A C 1
ATOM 906 O O . VAL A 1 121 ? 1.893 4.666 14.514 1.00 91.38 121 VAL A O 1
ATOM 909 N N . VAL A 1 122 ? -0.324 4.819 14.110 1.00 86.62 122 VAL A N 1
ATOM 910 C CA . VAL A 1 122 ? -0.318 4.298 12.729 1.00 86.62 122 VAL A CA 1
ATOM 911 C C . VAL A 1 122 ? -0.622 5.440 11.769 1.00 86.62 122 VAL A C 1
ATOM 913 O O . VAL A 1 122 ? -1.734 5.963 11.751 1.00 86.62 122 VAL A O 1
ATOM 916 N N . THR A 1 123 ? 0.353 5.870 10.978 1.00 83.00 123 THR A N 1
ATOM 917 C CA . THR A 1 123 ? 0.162 6.983 10.031 1.00 83.00 123 THR A CA 1
ATOM 918 C C . THR A 1 123 ? -0.330 6.500 8.672 1.00 83.00 123 THR A C 1
ATOM 920 O O . THR A 1 123 ? -0.947 7.262 7.933 1.00 83.00 123 THR A O 1
ATOM 923 N N . GLU A 1 124 ? -0.140 5.218 8.375 1.00 78.56 124 GLU A N 1
ATOM 924 C CA . GLU A 1 124 ? -0.541 4.560 7.137 1.00 78.56 124 GLU A CA 1
ATOM 925 C C . GLU A 1 124 ? -2.064 4.550 6.975 1.00 78.56 124 GLU A C 1
ATOM 927 O O . GLU A 1 124 ? -2.568 4.704 5.873 1.00 78.56 124 GLU A O 1
ATOM 932 N N . LEU A 1 125 ? -2.831 4.448 8.062 1.00 78.69 125 LEU A N 1
ATOM 933 C CA . LEU A 1 125 ? -4.296 4.528 7.996 1.00 78.69 125 LEU A CA 1
ATOM 934 C C . LEU A 1 125 ? -4.819 5.974 7.891 1.00 78.69 125 LEU A C 1
ATOM 936 O O . LEU A 1 125 ? -6.003 6.185 7.616 1.00 78.69 125 LEU A O 1
ATOM 940 N N . ALA A 1 126 ? -3.952 6.968 8.106 1.00 75.81 126 ALA A N 1
ATOM 941 C CA . ALA A 1 126 ? -4.278 8.389 8.054 1.00 75.81 126 ALA A CA 1
ATOM 942 C C . ALA A 1 126 ? -4.036 8.978 6.644 1.00 75.81 126 ALA A C 1
ATOM 944 O O . ALA A 1 126 ? -4.114 8.284 5.626 1.00 75.81 126 ALA A O 1
ATOM 945 N N . ALA A 1 127 ? -3.768 10.288 6.567 1.00 57.47 127 ALA A N 1
ATOM 946 C CA . ALA A 1 127 ? -3.456 10.986 5.322 1.00 57.47 127 ALA A CA 1
ATOM 947 C C . ALA A 1 127 ? -2.165 10.428 4.686 1.00 57.47 127 ALA A C 1
ATOM 949 O O . ALA A 1 127 ? -1.062 10.738 5.131 1.00 57.47 127 ALA A O 1
ATOM 950 N N . GLY A 1 128 ? -2.316 9.592 3.653 1.00 55.19 128 GLY A N 1
ATOM 951 C CA . GLY A 1 128 ? -1.209 8.959 2.924 1.00 55.19 128 GLY A CA 1
ATOM 952 C C . GLY A 1 128 ? -1.434 7.486 2.568 1.00 55.19 128 GLY A C 1
ATOM 953 O O . GLY A 1 128 ? -0.917 7.047 1.547 1.00 55.19 128 GLY A O 1
ATOM 954 N N . GLY A 1 129 ? -2.243 6.743 3.334 1.00 60.56 129 GLY A N 1
ATOM 955 C CA . GLY A 1 129 ? -2.637 5.363 2.991 1.00 60.56 129 GLY A CA 1
ATOM 956 C C . GLY A 1 129 ? -4.150 5.157 2.908 1.00 60.56 129 GLY A C 1
ATOM 957 O O . GLY A 1 129 ? -4.658 4.061 3.127 1.00 60.56 129 GLY A O 1
ATOM 958 N N . ALA A 1 130 ? -4.861 6.227 2.535 1.00 65.31 130 ALA A N 1
ATOM 959 C CA . ALA A 1 130 ? -6.207 6.212 1.956 1.00 65.31 130 ALA A CA 1
ATOM 960 C C . ALA A 1 130 ? -7.355 5.645 2.813 1.00 65.31 130 ALA A C 1
ATOM 962 O O . ALA A 1 130 ? -8.493 5.625 2.341 1.00 65.31 130 ALA A O 1
ATOM 963 N N . THR A 1 131 ? -7.111 5.204 4.053 1.00 84.19 131 THR A N 1
ATOM 964 C CA . THR A 1 131 ? -8.180 4.613 4.868 1.00 84.19 131 THR A CA 1
ATOM 965 C C . THR A 1 131 ? -9.097 5.696 5.425 1.00 84.19 131 THR A C 1
ATOM 967 O O . THR A 1 131 ? -10.255 5.774 5.029 1.00 84.19 131 THR A O 1
ATOM 970 N N . TRP A 1 132 ? -8.622 6.569 6.318 1.00 87.81 132 TRP A N 1
ATOM 971 C CA . TRP A 1 132 ? -9.447 7.674 6.809 1.00 87.81 132 TRP A CA 1
ATOM 972 C C . TRP A 1 132 ? -8.614 8.818 7.385 1.00 87.81 132 TRP A C 1
ATOM 974 O O . TRP A 1 132 ? -7.890 8.633 8.360 1.00 87.81 132 TRP A O 1
ATOM 984 N N . ALA A 1 133 ? -8.781 10.017 6.825 1.00 85.69 133 ALA A N 1
ATOM 985 C CA . ALA A 1 133 ? -8.134 11.244 7.303 1.00 85.69 133 ALA A CA 1
ATOM 986 C C . ALA A 1 133 ? -9.103 12.219 8.008 1.00 85.69 133 ALA A C 1
ATOM 988 O O . ALA A 1 133 ? -8.694 13.295 8.439 1.00 85.69 133 ALA A O 1
ATOM 989 N N . GLY A 1 134 ? -10.395 11.880 8.091 1.00 87.88 134 GLY A N 1
ATOM 990 C CA . GLY A 1 134 ? -11.423 12.730 8.696 1.00 87.88 134 GLY A CA 1
ATOM 991 C C . GLY A 1 134 ? -11.573 12.546 10.211 1.00 87.88 134 GLY A C 1
ATOM 992 O O . GLY A 1 134 ? -10.926 11.709 10.835 1.00 87.88 134 GLY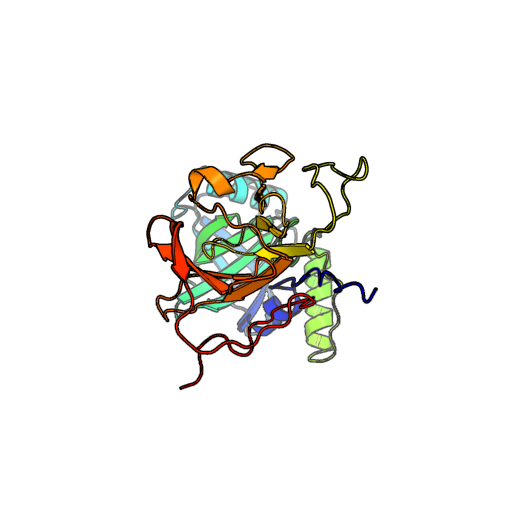 A O 1
ATOM 993 N N . GLY A 1 135 ? -12.507 13.290 10.810 1.00 92.00 135 GLY A N 1
ATOM 994 C CA . GLY A 1 135 ? -12.866 13.145 12.227 1.00 92.00 135 GLY A CA 1
ATOM 995 C C . GLY A 1 135 ? -13.469 11.775 12.571 1.00 92.00 135 GLY A C 1
ATOM 996 O O . GLY A 1 135 ? -13.996 11.071 11.702 1.00 92.00 135 GLY A O 1
ATOM 997 N N . THR A 1 136 ? -13.404 11.386 13.851 1.00 95.56 136 THR A N 1
ATOM 998 C CA . THR A 1 136 ? -13.949 10.099 14.327 1.00 95.56 136 THR A CA 1
ATOM 999 C C . THR A 1 136 ? -15.469 10.015 14.199 1.00 95.56 136 THR A C 1
ATOM 1001 O O . THR A 1 136 ? -16.001 8.949 13.899 1.00 95.56 136 THR A O 1
ATOM 1004 N N . ASP A 1 137 ? -16.183 11.121 14.391 1.00 94.19 137 ASP A N 1
ATOM 1005 C CA . ASP A 1 137 ? -17.637 11.173 14.227 1.00 94.19 137 ASP A CA 1
ATOM 1006 C C . ASP A 1 137 ? -18.044 10.895 12.770 1.00 94.19 137 ASP A C 1
ATOM 1008 O O . ASP A 1 137 ? -18.976 10.130 12.509 1.00 94.19 137 ASP A O 1
ATOM 1012 N N . MET A 1 138 ? -17.293 11.449 11.814 1.00 93.62 138 MET A N 1
ATOM 1013 C CA . MET A 1 138 ? -17.488 11.212 10.387 1.00 93.62 138 MET A CA 1
ATOM 1014 C C . MET A 1 138 ? -17.152 9.762 10.018 1.00 93.62 138 MET A C 1
ATOM 1016 O O . MET A 1 138 ? -17.908 9.138 9.271 1.00 93.62 138 MET A O 1
ATOM 1020 N N . LEU A 1 139 ? -16.085 9.192 10.598 1.00 95.12 139 LEU A N 1
ATOM 1021 C CA . LEU A 1 139 ? -15.765 7.770 10.433 1.00 95.12 139 LEU A CA 1
ATOM 1022 C C . LEU A 1 139 ? -16.904 6.893 10.954 1.00 95.12 139 LEU A C 1
ATOM 1024 O O . LEU A 1 139 ? -17.293 5.934 10.298 1.00 95.12 139 LEU A O 1
ATOM 1028 N N . ALA A 1 140 ? -17.494 7.242 12.098 1.00 96.06 140 ALA A N 1
ATOM 1029 C CA . ALA A 1 140 ? -18.594 6.481 12.678 1.00 96.06 140 ALA A CA 1
ATOM 1030 C C . ALA A 1 140 ? -19.817 6.436 11.757 1.00 96.06 140 ALA A C 1
ATOM 1032 O O . ALA A 1 140 ? -20.438 5.381 11.616 1.00 96.06 140 ALA A O 1
ATOM 1033 N N . ARG A 1 141 ? -20.151 7.562 11.113 1.00 95.75 141 ARG A N 1
ATOM 1034 C CA . ARG A 1 141 ? -21.226 7.627 10.109 1.00 95.75 141 ARG A CA 1
ATOM 1035 C C . ARG A 1 141 ? -20.876 6.810 8.865 1.00 95.75 141 ARG A C 1
ATOM 1037 O O . ARG A 1 141 ? -21.732 6.089 8.364 1.00 95.75 141 ARG A O 1
ATOM 1044 N N . CYS A 1 142 ? -19.623 6.870 8.408 1.00 95.62 142 CYS A N 1
ATOM 1045 C CA . CYS A 1 142 ? -19.129 6.061 7.293 1.00 95.62 142 CYS A CA 1
ATOM 1046 C C . CYS A 1 142 ? -19.271 4.558 7.581 1.00 95.62 142 CYS A C 1
ATOM 1048 O O . CYS A 1 142 ? -19.843 3.830 6.777 1.00 95.62 142 CYS A O 1
ATOM 1050 N N . VAL A 1 143 ? -18.860 4.100 8.768 1.00 97.12 143 VAL A N 1
ATOM 1051 C CA . VAL A 1 143 ? -19.025 2.702 9.198 1.00 97.12 143 VAL A CA 1
ATOM 1052 C C . VAL A 1 143 ? -20.496 2.292 9.222 1.00 97.12 143 VAL A C 1
ATOM 1054 O O . VAL A 1 143 ? -20.839 1.227 8.719 1.00 97.12 143 VAL A O 1
ATOM 1057 N N . GLN A 1 144 ? -21.375 3.127 9.781 1.00 97.19 144 GLN A N 1
ATOM 1058 C CA . GLN A 1 144 ? -22.816 2.852 9.796 1.00 97.19 144 GLN A CA 1
ATOM 1059 C C . GLN A 1 144 ? -23.385 2.727 8.378 1.00 97.19 144 GLN A C 1
ATOM 1061 O O . GLN A 1 144 ? -24.158 1.809 8.116 1.00 97.19 144 GLN A O 1
ATOM 1066 N N . TYR A 1 145 ? -22.969 3.604 7.461 1.00 97.12 145 TYR A N 1
ATOM 1067 C CA . TYR A 1 145 ? -23.324 3.507 6.047 1.00 97.12 145 TYR A CA 1
ATOM 1068 C C . TYR A 1 145 ? -22.826 2.196 5.420 1.00 97.12 145 TYR A C 1
ATOM 1070 O O . TYR A 1 145 ? -23.619 1.502 4.790 1.00 97.12 145 TYR A O 1
ATOM 1078 N N . ILE A 1 146 ? -21.558 1.820 5.631 1.00 97.38 146 ILE A N 1
ATOM 1079 C CA . ILE A 1 146 ? -20.983 0.578 5.085 1.00 97.38 146 ILE A CA 1
ATOM 1080 C C . ILE A 1 146 ? -21.766 -0.641 5.577 1.00 97.38 146 ILE A C 1
ATOM 1082 O O . ILE A 1 146 ? -22.130 -1.502 4.783 1.00 97.38 146 ILE A O 1
ATOM 1086 N N . LEU A 1 147 ? -22.069 -0.702 6.876 1.00 97.06 147 LEU A N 1
ATOM 1087 C CA . LEU A 1 147 ? -22.832 -1.805 7.463 1.00 97.06 147 LEU A CA 1
ATOM 1088 C C . LEU A 1 147 ? -24.269 -1.874 6.928 1.00 97.06 147 LEU A C 1
ATOM 1090 O O . LEU A 1 147 ? -24.792 -2.970 6.752 1.00 97.06 147 LEU A O 1
ATOM 1094 N N . ALA A 1 148 ? -24.900 -0.727 6.661 1.00 97.31 148 ALA A N 1
ATOM 1095 C CA . ALA A 1 148 ? -26.253 -0.669 6.113 1.00 97.31 148 ALA A CA 1
ATOM 1096 C C . ALA A 1 148 ? -26.307 -1.031 4.618 1.00 97.31 148 ALA A C 1
ATOM 1098 O O . ALA A 1 148 ? -27.235 -1.708 4.185 1.00 97.31 148 ALA A O 1
ATOM 1099 N N . ALA A 1 149 ? -25.323 -0.587 3.832 1.00 96.00 149 ALA A N 1
ATOM 1100 C CA . ALA A 1 149 ? -25.247 -0.847 2.395 1.00 96.00 149 ALA A CA 1
ATOM 1101 C C . ALA A 1 149 ? -24.647 -2.228 2.061 1.00 96.00 149 ALA A C 1
ATOM 1103 O O . ALA A 1 149 ? -24.870 -2.752 0.970 1.00 96.00 149 ALA A O 1
ATOM 1104 N N . GLY A 1 150 ? -23.889 -2.838 2.977 1.00 93.69 150 GLY A N 1
ATOM 1105 C CA . GLY A 1 150 ? -23.266 -4.144 2.775 1.00 93.69 150 GLY A CA 1
ATOM 1106 C C . GLY A 1 150 ? -22.350 -4.161 1.548 1.00 93.69 150 GLY A C 1
ATOM 1107 O O . GLY A 1 150 ? -21.521 -3.272 1.362 1.00 93.69 150 GLY A O 1
ATOM 1108 N N . ALA A 1 151 ? -22.522 -5.161 0.680 1.00 89.75 151 ALA A N 1
ATOM 1109 C CA . ALA A 1 151 ? -21.688 -5.351 -0.510 1.00 89.75 151 ALA A CA 1
ATOM 1110 C C . ALA A 1 151 ? -21.775 -4.207 -1.540 1.00 89.75 151 ALA A C 1
ATOM 1112 O O . ALA A 1 151 ? -20.915 -4.114 -2.411 1.00 89.75 151 ALA A O 1
ATOM 1113 N N . THR A 1 152 ? -22.786 -3.333 -1.461 1.00 92.88 152 THR A N 1
ATOM 1114 C CA . THR A 1 152 ? -22.927 -2.179 -2.366 1.00 92.88 152 THR A CA 1
ATOM 1115 C C . THR A 1 152 ? -22.370 -0.884 -1.774 1.00 92.88 152 THR A C 1
ATOM 1117 O O . THR A 1 152 ? -22.570 0.183 -2.353 1.00 92.88 152 THR A O 1
ATOM 1120 N N . ALA A 1 153 ? -21.724 -0.936 -0.605 1.00 92.75 153 ALA A N 1
ATOM 1121 C CA . ALA A 1 153 ? -21.134 0.239 0.020 1.00 92.75 153 ALA A CA 1
ATOM 1122 C C . ALA A 1 153 ? -20.014 0.821 -0.854 1.00 92.75 153 ALA A C 1
ATOM 1124 O O . ALA A 1 153 ? -19.031 0.148 -1.162 1.00 92.75 153 ALA A O 1
ATOM 1125 N N . THR A 1 154 ? -20.128 2.102 -1.197 1.00 88.19 154 THR A N 1
ATOM 1126 C CA . THR A 1 154 ? -19.090 2.841 -1.924 1.00 88.19 154 THR A CA 1
ATOM 1127 C C . THR A 1 154 ? -18.583 3.985 -1.063 1.00 88.19 154 THR A C 1
ATOM 1129 O O . THR A 1 154 ? -19.351 4.877 -0.703 1.00 88.19 154 THR A O 1
ATOM 1132 N N . VAL A 1 155 ? -17.290 3.977 -0.743 1.00 85.25 155 VAL A N 1
ATOM 1133 C CA . VAL A 1 155 ? -16.646 5.033 0.047 1.00 85.25 155 VAL A CA 1
ATOM 1134 C C . VAL A 1 155 ? -15.595 5.713 -0.825 1.00 85.25 155 VAL A C 1
ATOM 1136 O O . VAL A 1 155 ? -14.724 5.014 -1.347 1.00 85.25 155 VAL A O 1
ATOM 1139 N N . PRO A 1 156 ? -15.649 7.045 -1.008 1.00 77.06 156 PRO A N 1
ATOM 1140 C CA . PRO A 1 156 ? -14.591 7.744 -1.719 1.00 77.06 156 PRO A CA 1
ATOM 1141 C C . PRO A 1 156 ? -13.281 7.586 -0.941 1.00 77.06 156 PRO A C 1
ATOM 1143 O O . PRO A 1 156 ? -13.216 7.907 0.245 1.00 77.06 156 PRO A O 1
ATOM 1146 N N . ALA A 1 157 ? -12.248 7.086 -1.612 1.00 69.69 157 ALA A N 1
ATOM 1147 C CA . ALA A 1 157 ? -10.901 6.984 -1.070 1.00 69.69 157 ALA A CA 1
ATOM 1148 C C . ALA A 1 157 ? -9.995 7.971 -1.810 1.00 69.69 157 ALA A C 1
ATOM 1150 O O . ALA A 1 157 ? -10.014 8.033 -3.041 1.00 69.69 157 ALA A O 1
ATOM 1151 N N . ASP A 1 158 ? -9.205 8.744 -1.065 1.00 65.75 158 ASP A N 1
ATOM 1152 C CA . ASP A 1 158 ? -8.122 9.526 -1.653 1.00 65.75 158 ASP A CA 1
ATOM 1153 C C . ASP A 1 158 ? -6.891 8.633 -1.790 1.00 65.75 158 ASP A C 1
ATOM 1155 O O . ASP A 1 158 ? -6.384 8.099 -0.809 1.00 65.75 158 ASP A O 1
ATOM 1159 N N . SER A 1 159 ? -6.394 8.496 -3.013 1.00 63.03 159 SER A N 1
ATOM 1160 C CA . SER A 1 159 ? -5.149 7.790 -3.315 1.00 63.03 159 SER A CA 1
ATOM 1161 C C . SER A 1 159 ? -3.895 8.408 -2.688 1.00 63.03 159 SER A C 1
ATOM 1163 O O . SER A 1 159 ? -2.825 7.810 -2.771 1.00 63.03 159 SER A O 1
ATOM 1165 N N . GLY A 1 160 ? -3.988 9.634 -2.158 1.00 62.75 160 GLY A N 1
ATOM 1166 C CA . GLY A 1 160 ? -2.828 10.412 -1.726 1.00 62.75 160 GLY A CA 1
ATOM 1167 C C . GLY A 1 160 ? -1.928 10.834 -2.893 1.00 62.75 160 GLY A C 1
ATOM 1168 O O . GLY A 1 160 ? -0.829 11.347 -2.675 1.00 62.75 160 GLY A O 1
ATOM 1169 N N . THR A 1 161 ? -2.368 10.624 -4.139 1.00 64.38 161 THR A N 1
ATOM 1170 C CA . THR A 1 161 ? -1.627 11.024 -5.334 1.00 64.38 161 THR A CA 1
ATOM 1171 C C . THR A 1 161 ? -2.092 12.392 -5.808 1.00 64.38 161 THR A C 1
ATOM 1173 O O . THR A 1 161 ? -3.280 12.676 -5.941 1.00 64.38 161 THR A O 1
ATOM 1176 N N . SER A 1 162 ? -1.129 13.264 -6.079 1.00 69.12 162 SER A N 1
ATOM 1177 C CA . SER A 1 162 ? -1.374 14.547 -6.725 1.00 69.12 162 SER A CA 1
ATOM 1178 C C . SER A 1 162 ? -0.336 14.769 -7.814 1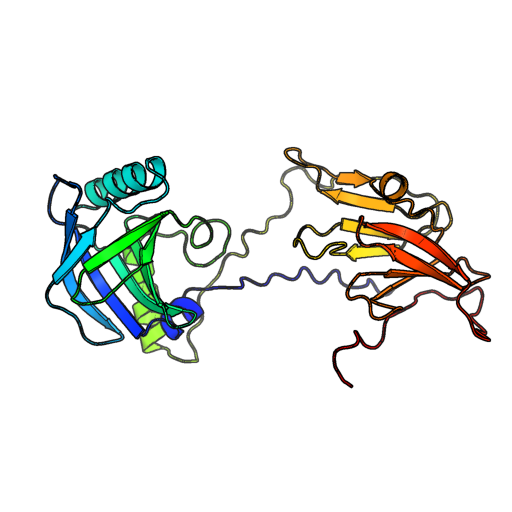.00 69.12 162 SER A C 1
ATOM 1180 O O . SER A 1 162 ? 0.817 14.338 -7.708 1.00 69.12 162 SER A O 1
ATOM 1182 N N . TRP A 1 163 ? -0.741 15.446 -8.886 1.00 75.56 163 TRP A N 1
ATOM 1183 C CA . TRP A 1 163 ? 0.223 15.974 -9.842 1.00 75.56 163 TRP A CA 1
ATOM 1184 C C . TRP A 1 163 ? 1.098 17.012 -9.141 1.00 75.56 163 TRP A C 1
ATOM 1186 O O . TRP A 1 163 ? 0.605 17.831 -8.363 1.00 75.56 163 TRP A O 1
ATOM 1196 N N . ARG A 1 164 ? 2.406 16.983 -9.417 1.00 69.31 164 ARG A N 1
ATOM 1197 C CA . ARG A 1 164 ? 3.354 17.909 -8.789 1.00 69.31 164 ARG A CA 1
ATOM 1198 C C . ARG A 1 164 ? 2.953 19.360 -9.059 1.00 69.31 164 ARG A C 1
ATOM 1200 O O . ARG A 1 164 ? 2.886 19.797 -10.208 1.00 69.31 164 ARG A O 1
ATOM 1207 N N . GLN A 1 165 ? 2.755 20.108 -7.979 1.00 69.25 165 GLN A N 1
ATOM 1208 C CA . GLN A 1 165 ? 2.609 21.559 -8.013 1.00 69.25 165 GLN A CA 1
ATOM 1209 C C . GLN A 1 165 ? 3.956 22.160 -8.443 1.00 69.25 165 GLN A C 1
ATOM 1211 O O . GLN A 1 165 ? 4.970 21.926 -7.791 1.00 69.25 165 GLN A O 1
ATOM 1216 N N . GLY A 1 166 ? 3.988 22.864 -9.577 1.00 72.12 166 GLY A N 1
ATOM 1217 C CA . GLY A 1 166 ? 5.229 23.380 -10.182 1.00 72.12 166 GLY A CA 1
ATOM 1218 C C . GLY A 1 166 ? 5.605 22.774 -11.542 1.00 72.12 166 GLY A C 1
ATOM 1219 O O . GLY A 1 166 ? 6.611 23.174 -12.122 1.00 72.12 166 GLY A O 1
ATOM 1220 N N . GLY A 1 167 ? 4.789 21.864 -12.089 1.00 76.19 167 GLY A N 1
ATOM 1221 C CA . GLY A 1 167 ? 4.882 21.428 -13.487 1.00 76.19 167 GLY A CA 1
ATOM 1222 C C . GLY A 1 167 ? 5.791 20.218 -13.742 1.00 76.19 167 GLY A C 1
ATOM 1223 O O . GLY A 1 167 ? 6.045 19.395 -12.863 1.00 76.19 167 GLY A O 1
ATOM 1224 N N . ILE A 1 168 ? 6.233 20.071 -14.996 1.00 80.94 168 ILE A N 1
ATOM 1225 C CA . ILE A 1 168 ? 6.994 18.908 -15.479 1.00 80.94 168 ILE A CA 1
ATOM 1226 C C . ILE A 1 168 ? 8.409 18.916 -14.881 1.00 80.94 168 ILE A C 1
ATOM 1228 O O . ILE A 1 168 ? 9.205 19.808 -15.181 1.00 80.94 168 ILE A O 1
ATOM 1232 N N . LEU A 1 169 ? 8.764 17.884 -14.105 1.00 83.00 169 LEU A N 1
ATOM 1233 C CA . LEU A 1 169 ? 10.156 17.668 -13.704 1.00 83.00 169 LEU A CA 1
ATOM 1234 C C . LEU A 1 169 ? 10.949 17.092 -14.883 1.00 83.00 169 LEU A C 1
ATOM 1236 O O . LEU A 1 169 ? 10.708 15.967 -15.318 1.00 83.00 169 LEU A O 1
ATOM 1240 N N . LYS A 1 170 ? 11.951 17.836 -15.355 1.00 87.50 170 LYS A N 1
ATOM 1241 C CA . LYS A 1 170 ? 12.957 17.315 -16.287 1.00 87.50 170 LYS A CA 1
ATOM 1242 C C . LYS A 1 170 ? 13.967 16.474 -15.506 1.00 87.50 170 LYS A C 1
ATOM 1244 O O . LYS A 1 170 ? 14.721 17.018 -14.707 1.00 87.50 170 LYS A O 1
ATOM 1249 N N . VAL A 1 171 ? 13.954 15.160 -15.723 1.00 87.88 171 VAL A N 1
ATOM 1250 C CA . VAL A 1 171 ? 14.790 14.198 -14.976 1.00 87.88 171 VAL A CA 1
ATOM 1251 C C . VAL A 1 171 ? 16.048 13.771 -15.727 1.00 87.88 171 VAL A C 1
ATOM 1253 O O . VAL A 1 171 ? 17.071 13.523 -15.103 1.00 87.88 171 VAL A O 1
ATOM 1256 N N . ALA A 1 172 ? 15.986 13.707 -17.058 1.00 88.25 172 ALA A N 1
ATOM 1257 C CA . ALA A 1 172 ? 17.107 13.358 -17.922 1.00 88.25 172 ALA A CA 1
ATOM 1258 C C . ALA A 1 172 ? 16.843 13.827 -19.360 1.00 88.25 172 ALA A C 1
ATOM 1260 O O . ALA A 1 172 ? 15.698 14.088 -19.739 1.00 88.25 172 ALA A O 1
ATOM 1261 N N . ALA A 1 173 ? 17.904 13.906 -20.164 1.00 88.88 173 ALA A N 1
ATOM 1262 C CA . ALA A 1 173 ? 17.825 14.091 -21.608 1.00 88.88 173 ALA A CA 1
ATOM 1263 C C . ALA A 1 173 ? 18.336 12.826 -22.303 1.00 88.88 173 ALA A C 1
ATOM 1265 O O . ALA A 1 173 ? 19.422 12.342 -21.988 1.00 88.88 173 ALA A O 1
ATOM 1266 N N . VAL A 1 174 ? 17.567 12.310 -23.260 1.00 89.69 174 VAL A N 1
ATOM 1267 C CA . VAL A 1 174 ? 17.905 11.099 -24.016 1.00 89.69 174 VAL A CA 1
ATOM 1268 C C . VAL A 1 174 ? 17.984 11.447 -25.495 1.00 89.69 174 VAL A C 1
ATOM 1270 O O . VAL A 1 174 ? 17.142 12.180 -26.013 1.00 89.69 174 VAL A O 1
ATOM 1273 N N . LYS A 1 175 ? 19.026 10.962 -26.175 1.00 86.75 175 LYS A N 1
ATOM 1274 C CA . LYS A 1 175 ? 19.210 11.195 -27.611 1.00 86.75 175 LYS A CA 1
ATOM 1275 C C . LYS A 1 175 ? 18.432 10.156 -28.414 1.00 86.75 175 LYS A C 1
ATOM 1277 O O . LYS A 1 175 ? 18.647 8.962 -28.245 1.00 86.75 175 LYS A O 1
ATOM 1282 N N . GLY A 1 176 ? 17.622 10.622 -29.361 1.00 83.69 176 GLY A N 1
ATOM 1283 C CA . GLY A 1 176 ? 16.889 9.754 -30.282 1.00 83.69 176 GLY A CA 1
ATOM 1284 C C . GLY A 1 176 ? 15.596 9.195 -29.689 1.00 83.69 176 GLY A C 1
ATOM 1285 O O . GLY A 1 176 ? 15.011 9.776 -28.778 1.00 83.69 176 GLY A O 1
ATOM 1286 N N . GLN A 1 177 ? 15.118 8.090 -30.263 1.00 83.00 177 GLN A N 1
ATOM 1287 C CA . GLN A 1 177 ? 13.899 7.430 -29.807 1.00 83.00 177 GLN A CA 1
ATOM 1288 C C . GLN A 1 177 ? 14.163 6.697 -28.489 1.00 83.00 177 GLN A C 1
ATOM 1290 O O . GLN A 1 177 ? 15.134 5.953 -28.380 1.00 83.00 177 GLN A O 1
ATOM 1295 N N . ALA A 1 178 ? 13.265 6.890 -27.526 1.00 88.44 178 ALA A N 1
ATOM 1296 C CA . ALA A 1 178 ? 13.306 6.226 -26.236 1.00 88.44 178 ALA A CA 1
ATOM 1297 C C . ALA A 1 178 ? 11.949 5.598 -25.910 1.00 88.44 178 ALA A C 1
ATOM 1299 O O . ALA A 1 178 ? 10.903 6.091 -26.345 1.00 88.44 178 ALA A O 1
ATOM 1300 N N . ALA A 1 179 ? 11.979 4.529 -25.125 1.00 89.88 179 ALA A N 1
ATOM 1301 C CA . ALA A 1 179 ? 10.810 3.965 -24.461 1.00 89.88 179 ALA A CA 1
ATOM 1302 C C . ALA A 1 179 ? 11.065 3.974 -22.954 1.00 89.88 179 ALA A C 1
ATOM 1304 O O . ALA A 1 179 ? 12.212 3.880 -22.528 1.00 89.88 179 ALA A O 1
ATOM 1305 N N . ALA A 1 180 ? 10.020 4.108 -22.144 1.00 91.81 180 ALA A N 1
ATOM 1306 C CA . ALA A 1 180 ? 10.177 4.166 -20.700 1.00 91.81 180 ALA A CA 1
ATOM 1307 C C . ALA A 1 180 ? 9.111 3.340 -19.987 1.00 91.81 180 ALA A C 1
ATOM 1309 O O . ALA A 1 180 ? 7.972 3.259 -20.448 1.00 91.81 180 ALA A O 1
ATOM 1310 N N . CYS A 1 181 ? 9.480 2.756 -18.853 1.00 92.19 181 CYS A N 1
ATOM 1311 C CA . CYS A 1 181 ? 8.566 2.043 -17.971 1.00 92.19 181 CYS A CA 1
ATOM 1312 C C . CYS A 1 181 ? 8.999 2.192 -16.509 1.00 92.19 181 CYS A C 1
ATOM 1314 O O . CYS A 1 181 ? 10.154 2.501 -16.212 1.00 92.19 181 CYS A O 1
ATOM 1316 N N . ALA A 1 182 ? 8.060 1.982 -15.591 1.00 91.81 182 ALA A N 1
ATOM 1317 C CA . ALA A 1 182 ? 8.369 1.874 -14.172 1.00 91.81 182 ALA A CA 1
ATOM 1318 C C . ALA A 1 182 ? 8.788 0.434 -13.843 1.00 91.81 182 ALA A C 1
ATOM 1320 O O . ALA A 1 182 ? 8.165 -0.503 -14.339 1.00 91.81 182 ALA A O 1
ATOM 1321 N N . VAL A 1 183 ? 9.821 0.262 -13.017 1.00 91.56 183 VAL A N 1
ATOM 1322 C CA . VAL A 1 183 ? 10.320 -1.053 -12.585 1.00 91.56 183 VAL A CA 1
ATOM 1323 C C . VAL A 1 183 ? 10.636 -1.054 -11.093 1.00 91.56 183 VAL A C 1
ATOM 1325 O O . VAL A 1 183 ? 11.345 -0.171 -10.610 1.00 91.56 183 VAL A O 1
ATOM 1328 N N . ASP A 1 184 ? 10.116 -2.037 -10.355 1.00 89.81 184 ASP A N 1
ATOM 1329 C CA . ASP A 1 184 ? 10.561 -2.309 -8.985 1.00 89.81 184 ASP A CA 1
ATOM 1330 C C . ASP A 1 184 ? 11.741 -3.275 -9.041 1.00 89.81 184 ASP A C 1
ATOM 1332 O O . ASP A 1 184 ? 11.570 -4.484 -9.164 1.00 89.81 184 ASP A O 1
ATOM 1336 N N . LEU A 1 185 ? 12.949 -2.721 -9.032 1.00 87.75 185 LEU A N 1
ATOM 1337 C CA . LEU A 1 185 ? 14.161 -3.486 -9.302 1.00 87.75 185 LEU A CA 1
ATOM 1338 C C . LEU A 1 185 ? 14.508 -4.490 -8.193 1.00 87.75 185 LEU A C 1
ATOM 1340 O O . LEU A 1 185 ? 15.180 -5.480 -8.451 1.00 87.75 185 LEU A O 1
ATOM 1344 N N . VAL A 1 186 ? 14.124 -4.193 -6.950 1.00 85.25 186 VAL A N 1
ATOM 1345 C CA . VAL A 1 186 ? 14.532 -4.967 -5.763 1.00 85.25 186 VAL A CA 1
ATOM 1346 C C . VAL A 1 186 ? 13.351 -5.343 -4.866 1.00 85.25 186 VAL A C 1
ATOM 1348 O O . VAL A 1 186 ? 13.556 -5.857 -3.771 1.00 85.25 186 VAL A O 1
ATOM 1351 N N . GLY A 1 187 ? 12.118 -5.089 -5.311 1.00 82.75 187 GLY A N 1
ATOM 1352 C CA . GLY A 1 187 ? 10.904 -5.412 -4.561 1.00 82.75 187 GLY A CA 1
ATOM 1353 C C . GLY A 1 187 ? 10.677 -4.530 -3.332 1.00 82.75 187 GLY A C 1
ATOM 1354 O O . GLY A 1 187 ? 10.003 -4.958 -2.398 1.00 82.75 187 GLY A O 1
ATOM 1355 N N . ASP A 1 188 ? 11.256 -3.325 -3.289 1.00 80.69 188 ASP A N 1
ATOM 1356 C CA . ASP A 1 188 ? 11.137 -2.417 -2.140 1.00 80.69 188 ASP A CA 1
ATOM 1357 C C . ASP A 1 188 ? 10.011 -1.385 -2.295 1.00 80.69 188 ASP A C 1
ATOM 1359 O O . ASP A 1 188 ? 9.902 -0.445 -1.503 1.00 80.69 188 ASP A O 1
ATOM 1363 N N . GLY A 1 189 ? 9.190 -1.521 -3.340 1.00 81.31 189 GLY A N 1
ATOM 1364 C CA . GLY A 1 189 ? 8.101 -0.607 -3.670 1.00 81.31 189 GLY A CA 1
ATOM 1365 C C . GLY A 1 189 ? 8.573 0.747 -4.204 1.00 81.31 189 GLY A C 1
ATOM 1366 O O . GLY A 1 189 ? 7.748 1.603 -4.535 1.00 81.31 189 GLY A O 1
ATOM 1367 N N . ARG A 1 190 ? 9.889 0.981 -4.320 1.00 84.06 190 ARG A N 1
ATOM 1368 C CA . ARG A 1 190 ? 10.453 2.234 -4.836 1.00 84.06 190 ARG A CA 1
ATOM 1369 C C . ARG A 1 190 ? 10.783 2.081 -6.311 1.00 84.06 190 ARG A C 1
ATOM 1371 O O . ARG A 1 190 ? 11.929 1.842 -6.698 1.00 84.06 190 ARG A O 1
ATOM 1378 N N . LEU A 1 191 ? 9.753 2.276 -7.130 1.00 89.12 191 LEU A N 1
ATOM 1379 C CA . LEU A 1 191 ? 9.836 2.164 -8.583 1.00 89.12 191 LEU A CA 1
ATOM 1380 C C . LEU A 1 191 ? 10.910 3.090 -9.173 1.00 89.12 191 LEU A C 1
ATOM 1382 O O . LEU A 1 191 ? 10.881 4.310 -8.991 1.00 89.12 191 LEU A O 1
ATOM 1386 N N . CYS A 1 192 ? 11.830 2.504 -9.934 1.00 92.94 192 CYS A N 1
ATOM 1387 C CA . CYS A 1 192 ? 12.711 3.223 -10.841 1.00 92.94 192 CYS A CA 1
ATOM 1388 C C . CYS A 1 192 ? 11.961 3.548 -12.140 1.00 92.94 192 CYS A C 1
ATOM 1390 O O . CYS A 1 192 ? 11.163 2.748 -12.622 1.00 92.94 192 CYS A O 1
ATOM 1392 N N . LEU A 1 193 ? 12.265 4.688 -12.755 1.00 94.12 193 LEU A N 1
ATOM 1393 C CA . LEU A 1 193 ? 11.934 4.967 -14.148 1.00 94.12 193 LEU A CA 1
ATOM 1394 C C . LEU A 1 193 ? 13.077 4.446 -15.025 1.00 94.12 193 LEU A C 1
ATOM 1396 O O . LEU A 1 193 ? 14.146 5.054 -15.096 1.00 94.12 193 LEU A O 1
ATOM 1400 N N . TYR A 1 194 ? 12.854 3.315 -15.682 1.00 96.19 194 TYR A N 1
ATOM 1401 C CA . TYR A 1 194 ? 13.765 2.795 -16.691 1.00 96.19 194 TYR A CA 1
ATOM 1402 C C . TYR A 1 194 ? 13.481 3.457 -18.039 1.00 96.19 194 TYR A C 1
ATOM 1404 O O . TYR A 1 194 ? 12.320 3.614 -18.425 1.00 96.19 194 TYR A O 1
ATOM 1412 N N . VAL A 1 195 ? 14.538 3.827 -18.758 1.00 96.00 195 VAL A N 1
ATOM 1413 C CA . VAL A 1 195 ? 14.453 4.414 -20.095 1.00 96.00 195 VAL A CA 1
ATOM 1414 C C . VAL A 1 195 ? 15.353 3.633 -21.047 1.00 96.00 195 VAL A C 1
ATOM 1416 O O . VAL A 1 195 ? 16.573 3.740 -20.972 1.00 96.00 195 VAL A O 1
ATOM 1419 N N . ALA A 1 196 ? 14.740 2.879 -21.955 1.00 95.00 196 ALA A N 1
ATOM 1420 C CA . ALA A 1 196 ? 15.413 2.195 -23.051 1.00 95.00 196 ALA A CA 1
ATOM 1421 C C . ALA A 1 196 ? 15.839 3.201 -24.124 1.00 95.00 196 ALA A C 1
ATOM 1423 O O . ALA A 1 196 ? 15.027 4.016 -24.581 1.00 95.00 196 ALA A O 1
ATOM 1424 N N . SER A 1 197 ? 17.104 3.140 -24.525 1.00 94.12 197 SER A N 1
ATOM 1425 C CA . SER A 1 197 ? 17.716 4.075 -25.455 1.00 94.12 197 SER A CA 1
ATOM 1426 C C . SER A 1 197 ? 18.897 3.444 -26.204 1.00 94.12 197 SER A C 1
ATOM 1428 O O . SER A 1 197 ? 19.843 2.943 -25.588 1.00 94.12 197 SER A O 1
ATOM 1430 N N . PRO A 1 198 ? 18.958 3.576 -27.543 1.00 91.00 198 PRO A N 1
ATOM 1431 C CA . PRO A 1 198 ? 20.103 3.104 -28.326 1.00 91.00 198 PRO A CA 1
ATOM 1432 C C . PRO A 1 198 ? 21.428 3.790 -27.958 1.00 91.00 198 PRO A C 1
ATOM 1434 O O . PRO A 1 198 ? 22.503 3.250 -28.218 1.00 91.00 198 PRO A O 1
ATOM 1437 N N . ALA A 1 199 ? 21.368 4.989 -27.366 1.00 91.50 199 ALA A N 1
ATOM 1438 C CA . ALA A 1 199 ? 22.545 5.725 -26.911 1.00 91.50 199 ALA A CA 1
ATOM 1439 C C . ALA A 1 199 ? 23.078 5.239 -25.548 1.00 91.50 199 ALA A C 1
ATOM 1441 O O . ALA A 1 199 ? 24.184 5.617 -25.162 1.00 91.50 199 ALA A O 1
ATOM 1442 N N . GLY A 1 200 ? 22.316 4.403 -24.840 1.00 93.94 200 GLY A N 1
ATOM 1443 C CA . GLY A 1 200 ? 22.558 4.005 -23.457 1.00 93.94 200 GLY A CA 1
ATOM 1444 C C . GLY A 1 200 ? 21.264 4.105 -22.667 1.00 93.94 200 GLY A C 1
ATOM 1445 O O . GLY A 1 200 ? 20.629 5.164 -22.679 1.00 93.94 200 GLY A O 1
ATOM 1446 N N . ASP A 1 201 ? 20.887 3.006 -22.026 1.00 95.75 201 ASP A N 1
ATOM 1447 C CA . ASP A 1 201 ? 19.713 2.942 -21.168 1.00 95.75 201 ASP A CA 1
ATOM 1448 C C . ASP A 1 201 ? 19.957 3.722 -19.869 1.00 95.75 201 ASP A C 1
ATOM 1450 O O . ASP A 1 201 ? 21.086 3.812 -19.385 1.00 95.75 201 ASP A O 1
ATOM 1454 N N . LEU A 1 202 ? 18.889 4.283 -19.302 1.00 96.44 202 LEU A N 1
ATOM 1455 C CA . LEU A 1 202 ? 18.921 4.964 -18.007 1.00 96.44 202 LEU A CA 1
ATOM 1456 C C . LEU A 1 202 ? 18.079 4.200 -16.996 1.00 96.44 202 LEU A C 1
ATOM 1458 O O . LEU A 1 202 ? 17.019 3.666 -17.334 1.00 96.44 202 LEU A O 1
ATOM 1462 N N . LEU A 1 203 ? 18.504 4.226 -15.735 1.00 95.75 203 LEU A N 1
ATOM 1463 C CA . LEU A 1 203 ? 17.727 3.680 -14.632 1.00 95.75 203 LEU A CA 1
ATOM 1464 C C . LEU A 1 203 ? 17.622 4.732 -13.535 1.00 95.75 203 LEU A C 1
ATOM 1466 O O . LEU A 1 203 ? 18.491 4.873 -12.681 1.00 95.75 203 LEU A O 1
ATOM 1470 N N . LEU A 1 204 ? 16.543 5.504 -13.587 1.00 95.38 204 LEU A N 1
ATOM 1471 C CA . LEU A 1 204 ? 16.329 6.662 -12.735 1.00 95.38 204 LEU A CA 1
ATOM 1472 C C . LEU A 1 204 ? 15.590 6.233 -11.462 1.00 95.38 204 LEU A C 1
ATOM 1474 O O . LEU A 1 204 ? 14.393 5.957 -11.500 1.00 95.38 204 LEU A O 1
ATOM 1478 N N . ARG A 1 205 ? 16.276 6.194 -10.319 1.00 92.62 205 ARG A N 1
ATOM 1479 C CA . ARG A 1 205 ? 15.692 5.856 -9.009 1.00 92.62 205 ARG A CA 1
ATOM 1480 C C . ARG A 1 205 ? 15.293 7.124 -8.243 1.00 92.62 205 ARG A C 1
ATOM 1482 O O . ARG A 1 205 ? 16.027 8.112 -8.321 1.00 92.62 205 ARG A O 1
ATOM 1489 N N . PRO A 1 206 ? 14.170 7.146 -7.498 1.00 90.19 206 PRO A N 1
ATOM 1490 C CA . PRO A 1 206 ? 13.825 8.281 -6.645 1.00 90.19 206 PRO A CA 1
ATOM 1491 C C . PRO A 1 206 ? 14.959 8.613 -5.665 1.00 90.19 206 PRO A C 1
ATOM 1493 O O . PRO A 1 206 ? 15.472 7.730 -4.976 1.00 90.19 206 PRO A O 1
ATOM 1496 N N . ALA A 1 207 ? 15.362 9.883 -5.607 1.00 86.31 207 ALA A N 1
ATOM 1497 C CA . ALA A 1 207 ? 16.443 10.317 -4.727 1.00 86.31 207 ALA A CA 1
ATOM 1498 C C . ALA A 1 207 ? 15.995 10.291 -3.253 1.00 86.31 207 ALA A C 1
ATOM 1500 O O . ALA A 1 207 ? 14.918 10.783 -2.912 1.00 86.31 207 ALA A O 1
ATOM 1501 N N . GLN A 1 208 ? 16.828 9.759 -2.353 1.00 77.19 208 GLN A N 1
ATOM 1502 C CA . GLN A 1 208 ? 16.518 9.771 -0.920 1.00 77.19 208 GLN A CA 1
ATOM 1503 C C . GLN A 1 208 ? 16.506 11.206 -0.375 1.00 77.19 208 GLN A C 1
ATOM 1505 O O . GLN A 1 208 ? 17.463 11.959 -0.554 1.00 77.19 208 GLN A O 1
ATOM 1510 N N . GLY A 1 209 ? 15.414 11.586 0.294 1.00 64.62 209 GLY A N 1
ATOM 1511 C CA . GLY A 1 209 ? 15.295 12.865 1.004 1.00 64.62 209 GLY A CA 1
ATOM 1512 C C . GLY A 1 209 ? 15.297 14.121 0.120 1.00 64.62 209 GLY A C 1
ATOM 1513 O O . GLY A 1 209 ? 15.333 15.229 0.650 1.00 64.62 209 GLY A O 1
ATOM 1514 N N . LYS A 1 210 ? 15.257 13.986 -1.212 1.00 66.69 210 LYS A N 1
ATOM 1515 C CA . LYS A 1 210 ? 15.198 15.108 -2.160 1.00 66.69 210 LYS A CA 1
ATOM 1516 C C . LYS A 1 210 ? 14.106 14.881 -3.193 1.00 66.69 210 LYS A C 1
ATOM 1518 O O . LYS A 1 210 ? 13.837 13.757 -3.603 1.00 66.69 210 LYS A O 1
ATOM 1523 N N . GLN A 1 211 ? 13.517 15.970 -3.675 1.00 70.19 211 GLN A N 1
ATOM 1524 C CA . GLN A 1 211 ? 12.658 15.907 -4.852 1.00 70.19 211 GLN A CA 1
ATOM 1525 C C . GLN A 1 211 ? 13.520 15.632 -6.090 1.00 70.19 211 GLN A C 1
ATOM 1527 O O . GLN A 1 211 ? 14.312 16.483 -6.485 1.00 70.19 211 GLN A O 1
ATOM 1532 N N . GLY A 1 212 ? 13.382 14.455 -6.706 1.00 84.44 212 GLY A N 1
ATOM 1533 C CA . GLY A 1 212 ? 14.093 14.148 -7.949 1.00 84.44 212 GLY A CA 1
ATOM 1534 C C . GLY A 1 212 ? 14.375 12.669 -8.176 1.00 84.44 212 GLY A C 1
ATOM 1535 O O . GLY A 1 212 ? 13.919 11.808 -7.425 1.00 84.44 212 GLY A O 1
ATOM 1536 N N . PHE A 1 213 ? 15.139 12.408 -9.233 1.00 91.25 213 PHE A N 1
ATOM 1537 C CA . PHE A 1 213 ? 15.632 11.088 -9.597 1.00 91.25 213 PHE A CA 1
ATOM 1538 C C . PHE A 1 213 ? 17.154 11.121 -9.746 1.00 91.25 213 PHE A C 1
ATOM 1540 O O . PHE A 1 213 ? 17.719 12.147 -10.124 1.00 91.25 213 PHE A O 1
ATOM 1547 N N . GLN A 1 214 ? 17.795 9.993 -9.472 1.00 92.75 214 GLN A N 1
ATOM 1548 C CA . GLN A 1 214 ? 19.212 9.751 -9.695 1.00 92.75 214 GLN A CA 1
ATOM 1549 C C . GLN A 1 214 ? 19.363 8.584 -10.667 1.00 92.75 214 GLN A C 1
ATOM 1551 O O . GLN A 1 214 ? 18.729 7.548 -10.477 1.00 92.75 214 GLN A O 1
ATOM 1556 N N . ASP A 1 215 ? 20.209 8.735 -11.683 1.00 94.19 215 ASP A N 1
ATOM 1557 C CA . ASP A 1 215 ? 20.587 7.605 -12.529 1.00 94.19 215 ASP A CA 1
ATOM 1558 C C . ASP A 1 215 ? 21.525 6.666 -11.765 1.00 94.19 215 ASP A C 1
ATOM 1560 O O . ASP A 1 215 ? 22.595 7.073 -11.305 1.00 94.19 215 ASP A O 1
ATOM 1564 N N . VAL A 1 216 ? 21.095 5.418 -11.604 1.00 95.19 216 VAL A N 1
ATOM 1565 C CA . VAL A 1 216 ? 21.825 4.365 -10.889 1.00 95.19 216 VAL A CA 1
ATOM 1566 C C . VAL A 1 216 ? 22.352 3.276 -11.824 1.00 95.19 216 VAL A C 1
ATOM 1568 O O . VAL A 1 216 ? 22.998 2.346 -11.347 1.00 95.19 216 VAL A O 1
ATOM 1571 N N . ALA A 1 217 ? 22.141 3.384 -13.143 1.00 95.75 217 ALA A N 1
ATOM 1572 C CA . ALA A 1 217 ? 22.519 2.344 -14.104 1.00 95.75 217 ALA A CA 1
ATOM 1573 C C . ALA A 1 217 ? 24.007 1.956 -14.002 1.00 95.75 217 ALA A C 1
ATOM 1575 O O . ALA A 1 217 ? 24.339 0.780 -13.845 1.00 95.75 217 ALA A O 1
ATOM 1576 N N . ALA A 1 218 ? 24.905 2.947 -13.973 1.00 96.12 218 ALA A N 1
ATOM 1577 C CA . ALA A 1 218 ? 26.346 2.719 -13.849 1.00 96.12 218 ALA A CA 1
ATOM 1578 C C . ALA A 1 218 ? 26.748 2.049 -12.523 1.00 96.12 218 ALA A C 1
ATOM 1580 O O . ALA A 1 218 ? 27.576 1.139 -12.525 1.00 96.12 218 ALA A O 1
ATOM 1581 N N . ALA A 1 219 ? 26.150 2.459 -11.399 1.00 96.31 219 ALA A N 1
ATOM 1582 C CA . ALA A 1 219 ? 26.430 1.864 -10.089 1.00 96.31 219 ALA A CA 1
ATOM 1583 C C . ALA A 1 219 ? 26.004 0.388 -10.032 1.00 96.31 219 ALA A C 1
ATOM 1585 O O . ALA A 1 219 ? 26.668 -0.430 -9.400 1.00 96.31 219 ALA A O 1
ATOM 1586 N N . LEU A 1 220 ? 24.936 0.046 -10.752 1.00 96.56 220 LEU A N 1
ATOM 1587 C CA . LEU A 1 220 ? 24.425 -1.315 -10.883 1.00 96.56 220 LEU A CA 1
ATOM 1588 C C . LEU A 1 220 ? 25.087 -2.093 -12.028 1.00 96.56 220 LEU A C 1
ATOM 1590 O O . LEU A 1 220 ? 24.682 -3.214 -12.307 1.00 96.56 220 LEU A O 1
ATOM 1594 N N . LYS A 1 221 ? 26.101 -1.530 -12.700 1.00 97.81 221 LYS A N 1
ATOM 1595 C CA . LYS A 1 221 ? 26.780 -2.133 -13.864 1.00 97.81 221 LYS A CA 1
ATOM 1596 C C . LYS A 1 221 ? 25.839 -2.458 -15.036 1.00 97.81 221 LYS A C 1
ATOM 1598 O O . LYS A 1 221 ? 26.167 -3.277 -15.890 1.00 97.81 221 LYS A O 1
ATOM 1603 N N . LEU A 1 222 ? 24.692 -1.787 -15.115 1.00 97.12 222 LEU A N 1
ATOM 1604 C CA . LEU A 1 222 ? 23.758 -1.901 -16.227 1.00 97.12 222 LEU A CA 1
ATOM 1605 C C . LEU A 1 222 ? 24.177 -0.930 -17.338 1.00 97.12 222 LEU A C 1
ATOM 1607 O O . LEU A 1 222 ? 23.931 0.268 -17.250 1.00 97.12 222 LEU A O 1
ATOM 1611 N N . ALA A 1 223 ? 24.825 -1.445 -18.383 1.00 96.38 223 ALA A N 1
ATOM 1612 C CA . ALA A 1 223 ? 25.325 -0.659 -19.519 1.00 96.38 223 ALA A CA 1
ATOM 1613 C C . ALA A 1 223 ? 24.621 -1.028 -20.840 1.00 96.38 223 ALA A C 1
ATOM 1615 O O . ALA A 1 223 ? 25.230 -1.030 -21.914 1.00 96.38 223 ALA A O 1
ATOM 1616 N N . ALA A 1 224 ? 23.339 -1.384 -20.745 1.00 96.31 224 ALA A N 1
ATOM 1617 C CA . ALA A 1 224 ? 22.505 -1.787 -21.868 1.00 96.31 224 ALA A CA 1
ATOM 1618 C C . ALA A 1 224 ? 22.247 -0.630 -22.852 1.00 96.31 224 ALA A C 1
ATOM 1620 O O . ALA A 1 224 ? 22.330 0.552 -22.506 1.00 96.31 224 ALA A O 1
ATOM 1621 N N . ARG A 1 225 ? 21.975 -0.982 -24.113 1.00 94.81 225 ARG A N 1
ATOM 1622 C CA . ARG A 1 225 ? 21.630 -0.052 -25.200 1.00 94.81 225 ARG A CA 1
ATOM 1623 C C . ARG A 1 225 ? 20.448 -0.619 -25.966 1.00 94.81 225 ARG A C 1
ATOM 1625 O O . ARG A 1 225 ? 20.623 -1.339 -26.949 1.00 94.81 225 ARG A O 1
ATOM 1632 N N . SER A 1 226 ? 19.249 -0.326 -25.492 1.00 95.00 226 SER A N 1
ATOM 1633 C CA . SER A 1 226 ? 18.041 -1.005 -25.940 1.00 95.00 226 SER A CA 1
ATOM 1634 C C . SER A 1 226 ? 17.295 -0.198 -27.004 1.00 95.00 226 SER A C 1
ATOM 1636 O O . SER A 1 226 ? 16.882 0.937 -26.780 1.00 95.00 226 SER A O 1
ATOM 1638 N N . GLN A 1 227 ? 17.061 -0.810 -28.167 1.00 93.25 227 GLN A N 1
ATOM 1639 C CA . GLN A 1 227 ? 16.002 -0.391 -29.096 1.00 93.25 227 GLN A CA 1
ATOM 1640 C C . GLN A 1 227 ? 14.642 -0.933 -28.655 1.00 93.25 227 GLN A C 1
ATOM 1642 O O . GLN A 1 227 ? 13.626 -0.250 -28.763 1.00 93.25 227 GLN A O 1
ATOM 1647 N N . ALA A 1 228 ? 14.639 -2.165 -28.150 1.00 93.06 228 ALA A N 1
ATOM 1648 C CA . ALA A 1 228 ? 13.499 -2.799 -27.519 1.00 93.06 228 ALA A CA 1
ATOM 1649 C C . ALA A 1 228 ? 13.982 -3.558 -26.283 1.00 93.06 228 ALA A C 1
ATOM 1651 O O . ALA A 1 228 ? 15.098 -4.076 -26.257 1.00 93.06 228 ALA A O 1
ATOM 1652 N N . SER A 1 229 ? 13.143 -3.619 -25.257 1.00 95.00 229 SER A N 1
ATOM 1653 C CA . SER A 1 229 ? 13.499 -4.241 -23.986 1.00 95.00 229 SER A CA 1
ATOM 1654 C C . SER A 1 229 ? 12.290 -4.846 -23.301 1.00 95.00 229 SER A C 1
ATOM 1656 O O . SER A 1 229 ? 11.177 -4.359 -23.496 1.00 95.00 229 SER A O 1
ATOM 1658 N N . ALA A 1 230 ? 12.518 -5.852 -22.465 1.00 94.62 230 ALA A N 1
ATOM 1659 C CA . ALA A 1 230 ? 11.513 -6.399 -21.566 1.00 94.62 230 ALA A CA 1
ATOM 1660 C C . ALA A 1 230 ? 12.151 -6.791 -20.232 1.00 94.62 230 ALA A C 1
ATOM 1662 O O . ALA A 1 230 ? 13.295 -7.236 -20.204 1.00 94.62 230 ALA A O 1
ATOM 1663 N N . TRP A 1 231 ? 11.394 -6.638 -19.151 1.00 95.25 231 TRP A N 1
ATOM 1664 C CA . TRP A 1 231 ? 11.810 -7.014 -17.803 1.00 95.25 231 TRP A CA 1
ATOM 1665 C C . TRP A 1 231 ? 11.104 -8.299 -17.372 1.00 95.25 231 TRP A C 1
ATOM 1667 O O . TRP A 1 231 ? 9.912 -8.468 -17.647 1.00 95.25 231 TRP A O 1
ATOM 1677 N N . GLY A 1 232 ? 11.825 -9.186 -16.694 1.00 92.75 232 GLY A N 1
ATOM 1678 C CA . GLY A 1 232 ? 11.302 -10.438 -16.148 1.00 92.75 232 GLY A CA 1
ATOM 1679 C C . GLY A 1 232 ? 12.395 -11.243 -15.462 1.00 92.75 232 GLY A C 1
ATOM 1680 O O . GLY A 1 232 ? 13.559 -10.906 -15.589 1.00 92.75 232 GLY A O 1
ATOM 1681 N N . ASP A 1 233 ? 12.023 -12.290 -14.739 1.00 92.31 233 ASP A N 1
ATOM 1682 C CA . ASP A 1 233 ? 12.977 -13.245 -14.168 1.00 92.31 233 ASP A CA 1
ATOM 1683 C C . ASP A 1 233 ? 13.298 -14.303 -15.236 1.00 92.31 233 ASP A C 1
ATOM 1685 O O . ASP A 1 233 ? 12.455 -15.150 -15.549 1.00 92.31 233 ASP A O 1
ATOM 1689 N N . PHE A 1 234 ? 14.464 -14.198 -15.881 1.00 91.19 234 PHE A N 1
ATOM 1690 C CA . PHE A 1 234 ? 14.817 -15.051 -17.022 1.00 91.19 234 PHE A CA 1
ATOM 1691 C C . PHE A 1 234 ? 15.659 -16.263 -16.623 1.00 91.19 234 PHE A C 1
ATOM 1693 O O . PHE A 1 234 ? 15.829 -17.174 -17.440 1.00 91.19 234 PHE A O 1
ATOM 1700 N N . ASN A 1 235 ? 16.188 -16.287 -15.400 1.00 91.88 235 ASN A N 1
ATOM 1701 C CA . ASN A 1 235 ? 16.997 -17.384 -14.871 1.00 91.88 235 ASN A CA 1
ATOM 1702 C C . ASN A 1 235 ? 16.352 -18.093 -13.658 1.00 91.88 235 ASN A C 1
ATOM 1704 O O . ASN A 1 235 ? 16.969 -19.005 -13.107 1.00 91.88 235 ASN A O 1
ATOM 1708 N N . ALA A 1 236 ? 15.117 -17.722 -13.304 1.00 92.31 236 ALA A N 1
ATOM 1709 C CA . ALA A 1 236 ? 14.322 -18.265 -12.204 1.00 92.31 236 ALA A CA 1
ATOM 1710 C C . ALA A 1 236 ? 14.975 -18.092 -10.821 1.00 92.31 236 ALA A C 1
ATOM 1712 O O . ALA A 1 236 ? 14.829 -18.949 -9.946 1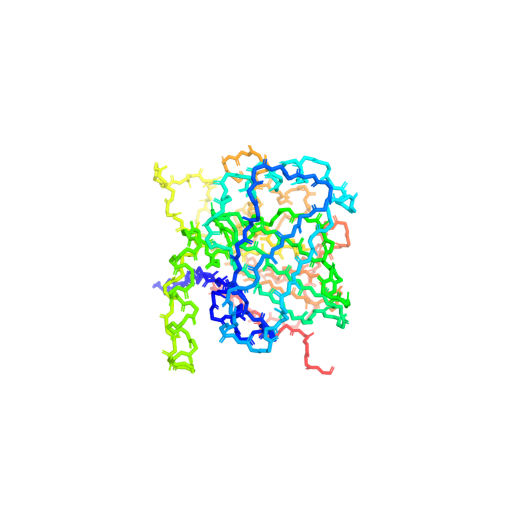.00 92.31 236 ALA A O 1
ATOM 1713 N N . ASP A 1 237 ? 15.719 -17.002 -10.619 1.00 91.94 237 ASP A N 1
ATOM 1714 C CA . ASP A 1 237 ? 16.394 -16.713 -9.350 1.00 91.94 237 ASP A CA 1
ATOM 1715 C C . ASP A 1 237 ? 15.591 -15.793 -8.410 1.00 91.94 237 ASP A C 1
ATOM 1717 O O . ASP A 1 237 ? 16.054 -15.464 -7.307 1.00 91.94 237 ASP A O 1
ATOM 1721 N N . GLY A 1 238 ? 14.384 -15.408 -8.834 1.00 89.94 238 GLY A N 1
ATOM 1722 C CA . GLY A 1 238 ? 13.468 -14.537 -8.112 1.00 89.94 238 GLY A CA 1
ATOM 1723 C C . GLY A 1 238 ? 13.782 -13.046 -8.238 1.00 89.94 238 GLY A C 1
ATOM 1724 O O . GLY A 1 238 ? 13.134 -12.249 -7.555 1.00 89.94 238 GLY A O 1
ATOM 1725 N N . ARG A 1 239 ? 14.761 -12.648 -9.060 1.00 91.94 239 ARG A N 1
ATOM 1726 C CA . ARG A 1 239 ? 15.141 -11.248 -9.294 1.00 91.94 239 ARG A CA 1
ATOM 1727 C C . ARG A 1 239 ? 14.720 -10.775 -10.680 1.00 91.94 239 ARG A C 1
ATOM 1729 O O . ARG A 1 239 ? 14.349 -11.551 -11.554 1.00 91.94 239 ARG A O 1
ATOM 1736 N N . LEU A 1 240 ? 14.694 -9.455 -10.850 1.00 93.81 240 LEU A N 1
ATOM 1737 C CA . LEU A 1 240 ? 14.199 -8.838 -12.072 1.00 93.81 240 LEU A CA 1
ATOM 1738 C C . LEU A 1 240 ? 15.358 -8.596 -13.048 1.00 93.81 240 LEU A C 1
ATOM 1740 O O . LEU A 1 240 ? 16.150 -7.668 -12.880 1.00 93.81 240 LEU A O 1
ATOM 1744 N N . ASP A 1 241 ? 15.407 -9.396 -14.107 1.00 95.50 241 ASP A N 1
ATOM 1745 C CA . ASP A 1 241 ? 16.381 -9.291 -15.189 1.00 95.50 241 ASP A CA 1
ATOM 1746 C C . ASP A 1 241 ? 15.863 -8.428 -16.350 1.00 95.50 241 ASP A C 1
ATOM 1748 O O . ASP A 1 241 ? 14.661 -8.177 -16.508 1.00 95.50 241 ASP A O 1
ATOM 1752 N N . LEU A 1 242 ? 16.782 -8.006 -17.223 1.00 97.19 242 LEU A N 1
ATOM 1753 C CA . LEU A 1 242 ? 16.478 -7.235 -18.429 1.00 97.19 242 LEU A CA 1
ATOM 1754 C C . LEU A 1 242 ? 16.869 -8.002 -19.697 1.00 97.19 242 LEU A C 1
ATOM 1756 O O . LEU A 1 242 ? 18.040 -8.272 -19.951 1.00 97.19 242 LEU A O 1
ATOM 1760 N N . ALA A 1 243 ? 15.900 -8.235 -20.575 1.00 96.00 243 ALA A N 1
ATOM 1761 C CA . ALA A 1 243 ? 16.145 -8.582 -21.965 1.00 96.00 243 ALA A CA 1
ATOM 1762 C C . ALA A 1 243 ? 16.294 -7.292 -22.780 1.00 96.00 243 ALA A C 1
ATOM 1764 O O . ALA A 1 243 ? 15.375 -6.476 -22.833 1.00 96.00 243 ALA A O 1
ATOM 1765 N N . SER A 1 244 ? 17.443 -7.113 -23.429 1.00 95.88 244 SER A N 1
ATOM 1766 C CA . SER A 1 244 ? 17.802 -5.929 -24.212 1.00 95.88 244 SER A CA 1
ATOM 1767 C C . SER A 1 244 ? 18.098 -6.329 -25.654 1.00 95.88 244 SER A C 1
ATOM 1769 O O . SER A 1 244 ? 18.946 -7.183 -25.911 1.00 95.88 244 SER A O 1
ATOM 1771 N N . PHE A 1 245 ? 17.397 -5.716 -26.605 1.00 95.12 245 PHE A N 1
ATOM 1772 C CA . PHE A 1 245 ? 17.653 -5.872 -28.032 1.00 95.12 245 PHE A CA 1
ATOM 1773 C C . PHE A 1 245 ? 18.158 -4.557 -28.618 1.00 95.12 245 PHE A C 1
ATOM 1775 O O . PHE A 1 245 ? 17.463 -3.542 -28.569 1.00 95.12 245 PHE A O 1
ATOM 1782 N N . ASP A 1 246 ? 19.349 -4.586 -29.212 1.00 92.75 246 ASP A N 1
ATOM 1783 C CA . ASP A 1 246 ? 20.036 -3.406 -29.762 1.00 92.75 246 ASP A CA 1
ATOM 1784 C C . ASP A 1 246 ? 19.758 -3.166 -31.263 1.00 92.75 246 ASP A C 1
ATOM 1786 O O . ASP A 1 246 ? 20.335 -2.265 -31.876 1.00 92.75 246 ASP A O 1
ATOM 1790 N N . GLY A 1 247 ? 18.884 -3.977 -31.871 1.00 91.38 247 GLY A N 1
ATOM 1791 C CA . GLY A 1 247 ? 18.634 -3.995 -33.317 1.00 91.38 247 GLY A CA 1
ATOM 1792 C C . GLY A 1 247 ? 19.382 -5.097 -34.069 1.00 91.38 247 GLY A C 1
ATOM 1793 O O . GLY A 1 247 ? 19.093 -5.338 -35.242 1.00 91.38 247 GLY A O 1
ATOM 1794 N N . LYS A 1 248 ? 20.338 -5.768 -33.417 1.00 90.31 248 LYS A N 1
ATOM 1795 C CA . LYS A 1 248 ? 21.181 -6.822 -33.999 1.00 90.31 248 LYS A CA 1
ATOM 1796 C C . LYS A 1 248 ? 21.198 -8.090 -33.157 1.00 90.31 248 LYS A C 1
ATOM 1798 O O . LYS A 1 248 ? 21.152 -9.184 -33.711 1.00 90.31 248 LYS A O 1
ATOM 1803 N N . ALA A 1 249 ? 21.299 -7.960 -31.841 1.00 91.19 249 ALA A N 1
ATOM 1804 C CA . ALA A 1 249 ? 21.427 -9.069 -30.915 1.00 91.19 249 ALA A CA 1
ATOM 1805 C C . ALA A 1 249 ? 20.541 -8.865 -29.687 1.00 91.19 249 ALA A C 1
ATOM 1807 O O . ALA A 1 249 ? 20.350 -7.748 -29.208 1.00 91.19 249 ALA A O 1
ATOM 1808 N N . LEU A 1 250 ? 20.021 -9.980 -29.177 1.00 95.06 250 LEU A N 1
ATOM 1809 C CA . LEU A 1 250 ? 19.362 -10.042 -27.882 1.00 95.06 250 LEU A CA 1
ATOM 1810 C C . LEU A 1 250 ? 20.406 -10.386 -26.813 1.00 95.06 250 LEU A C 1
ATOM 1812 O O . LEU A 1 250 ? 21.093 -11.408 -26.908 1.00 95.06 250 LEU A O 1
ATOM 1816 N N . ALA A 1 251 ? 20.518 -9.534 -25.803 1.00 95.75 251 ALA A N 1
ATOM 1817 C CA . ALA A 1 251 ? 21.311 -9.759 -24.604 1.00 95.75 251 ALA A CA 1
ATOM 1818 C C . ALA A 1 251 ? 20.387 -9.869 -23.388 1.00 95.75 251 ALA A C 1
ATOM 1820 O O . ALA A 1 251 ? 19.406 -9.134 -23.280 1.00 95.75 251 ALA A O 1
ATOM 1821 N N . LEU A 1 252 ? 20.720 -10.774 -22.474 1.00 96.50 252 LEU A N 1
ATOM 1822 C CA . LEU A 1 252 ? 20.116 -10.852 -21.151 1.00 96.50 252 LEU A CA 1
ATOM 1823 C C . LEU A 1 252 ? 21.074 -10.210 -20.154 1.00 96.50 252 LEU A C 1
ATOM 1825 O O . LEU A 1 252 ? 22.243 -10.583 -20.079 1.00 96.50 252 LEU A O 1
ATOM 1829 N N . TRP A 1 253 ? 20.575 -9.233 -19.417 1.00 97.81 253 TRP A N 1
ATOM 1830 C CA . TRP A 1 253 ? 21.242 -8.598 -18.295 1.00 97.81 253 TRP A CA 1
ATOM 1831 C C . TRP A 1 253 ? 20.658 -9.209 -17.032 1.00 97.81 253 TRP A C 1
ATOM 1833 O O . TRP A 1 253 ? 19.539 -8.874 -16.648 1.00 97.81 253 TRP A O 1
ATOM 1843 N N . LEU A 1 254 ? 21.415 -10.125 -16.437 1.00 97.31 254 LEU A N 1
ATOM 1844 C CA . LEU A 1 254 ? 21.000 -10.887 -15.268 1.00 97.31 254 LEU A CA 1
ATOM 1845 C C . LEU A 1 254 ? 21.399 -10.150 -13.995 1.00 97.31 254 LEU A C 1
ATOM 1847 O O . LEU A 1 254 ? 22.554 -9.716 -13.874 1.00 97.31 254 LEU A O 1
ATOM 1851 N N . GLN A 1 255 ? 20.457 -10.018 -13.067 1.00 96.94 255 GLN A N 1
ATOM 1852 C CA . GLN A 1 255 ? 20.659 -9.345 -11.794 1.00 96.94 255 GLN A CA 1
ATOM 1853 C C . GLN A 1 255 ? 21.212 -10.317 -10.744 1.00 96.94 255 GLN A C 1
ATOM 1855 O O . GLN A 1 255 ? 20.648 -11.373 -10.469 1.00 96.94 255 GLN A O 1
ATOM 1860 N N . ALA A 1 256 ? 22.308 -9.943 -10.092 1.00 96.50 256 ALA A N 1
ATOM 1861 C CA . ALA A 1 256 ? 22.860 -10.687 -8.966 1.00 96.50 256 ALA A CA 1
ATOM 1862 C C . ALA A 1 256 ? 22.214 -10.276 -7.628 1.00 96.50 256 ALA A C 1
ATOM 1864 O O . ALA A 1 256 ? 21.521 -9.264 -7.523 1.00 96.50 256 ALA A O 1
ATOM 1865 N N . ALA A 1 257 ? 22.485 -11.042 -6.566 1.00 94.38 257 ALA A N 1
ATOM 1866 C CA . ALA A 1 257 ? 21.980 -10.762 -5.218 1.00 94.38 257 ALA A CA 1
ATOM 1867 C C . ALA A 1 257 ? 22.434 -9.397 -4.655 1.00 94.38 257 ALA A C 1
ATOM 1869 O O . ALA A 1 257 ? 21.746 -8.813 -3.824 1.00 94.38 257 ALA A O 1
ATOM 1870 N N . ASP A 1 258 ? 23.562 -8.859 -5.128 1.00 94.50 258 ASP A N 1
ATOM 1871 C CA . ASP A 1 258 ? 24.052 -7.517 -4.783 1.00 94.50 258 ASP A CA 1
ATOM 1872 C C . ASP A 1 258 ? 23.438 -6.400 -5.653 1.00 94.50 258 ASP A C 1
ATOM 1874 O O . ASP A 1 258 ? 23.886 -5.255 -5.610 1.00 94.50 258 ASP A O 1
ATOM 1878 N N . SER A 1 259 ? 22.402 -6.726 -6.436 1.00 93.44 259 SER A N 1
ATOM 1879 C CA . SER A 1 259 ? 21.724 -5.862 -7.410 1.00 93.44 259 SER A CA 1
ATOM 1880 C C . SER A 1 259 ? 22.556 -5.447 -8.627 1.00 93.44 259 SER A C 1
ATOM 1882 O O . SER A 1 259 ? 22.052 -4.688 -9.458 1.00 93.44 259 SER A O 1
ATOM 1884 N N . THR A 1 260 ? 23.797 -5.922 -8.776 1.00 97.12 260 THR A N 1
ATOM 1885 C CA . THR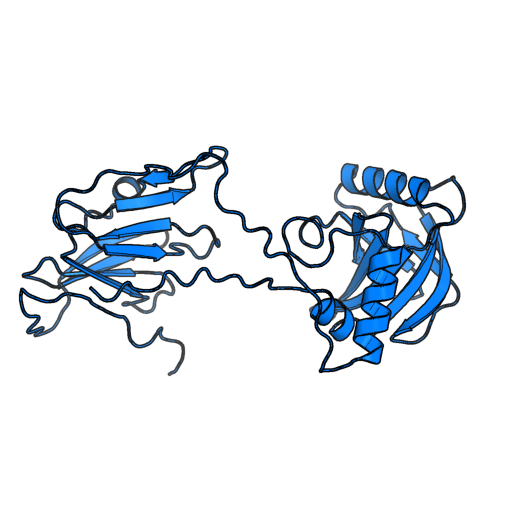 A 1 260 ? 24.590 -5.629 -9.973 1.00 97.12 260 THR A CA 1
ATOM 1886 C C . THR A 1 260 ? 24.183 -6.511 -11.148 1.00 97.12 260 THR A C 1
ATOM 1888 O O . THR A 1 260 ? 23.748 -7.648 -10.973 1.00 97.12 260 THR A O 1
ATOM 1891 N N . PHE A 1 261 ? 24.321 -5.982 -12.361 1.00 98.06 261 PHE A N 1
ATOM 1892 C CA . PHE A 1 261 ? 23.982 -6.676 -13.594 1.00 98.06 261 PHE A CA 1
ATOM 1893 C C . PHE A 1 261 ? 25.220 -7.229 -14.291 1.00 98.06 261 PHE A C 1
ATOM 1895 O O . PHE A 1 261 ? 26.276 -6.593 -14.350 1.00 98.06 261 PHE A O 1
ATOM 1902 N N . SER A 1 262 ? 25.053 -8.403 -14.891 1.00 97.69 262 SER A N 1
ATOM 1903 C CA . SER A 1 262 ? 26.005 -8.973 -15.839 1.00 97.69 262 SER A CA 1
ATOM 1904 C C . SER A 1 262 ? 25.285 -9.342 -17.128 1.00 97.69 262 SER A C 1
ATOM 1906 O O . SER A 1 262 ? 24.170 -9.859 -17.105 1.00 97.69 262 SER A O 1
ATOM 1908 N N . SER A 1 263 ? 25.896 -9.037 -18.270 1.00 96.31 263 SER A N 1
ATOM 1909 C CA . SER A 1 263 ? 25.285 -9.303 -19.569 1.00 96.31 263 SER A CA 1
ATOM 1910 C C . SER A 1 263 ? 25.784 -10.618 -20.157 1.00 96.31 263 SER A C 1
ATOM 1912 O O . SER A 1 263 ? 26.993 -10.847 -20.218 1.00 96.31 263 SER A O 1
ATOM 1914 N N . THR A 1 264 ? 24.871 -11.414 -20.696 1.00 94.56 264 THR A N 1
ATOM 1915 C CA . THR A 1 264 ? 25.166 -12.572 -21.540 1.00 94.56 264 THR A CA 1
ATOM 1916 C C . THR A 1 264 ? 24.369 -12.483 -22.837 1.00 94.56 264 THR A C 1
ATOM 1918 O O . THR A 1 264 ? 23.276 -11.915 -22.880 1.00 94.56 264 THR A O 1
ATOM 1921 N N . ARG A 1 265 ? 24.902 -13.026 -23.934 1.00 88.62 265 ARG A N 1
ATOM 1922 C CA . ARG A 1 265 ? 24.124 -13.137 -25.173 1.00 88.62 265 ARG A CA 1
ATOM 1923 C C . ARG A 1 265 ? 23.038 -14.192 -24.960 1.00 88.62 265 ARG A C 1
ATOM 1925 O O . ARG A 1 265 ? 23.334 -15.278 -24.469 1.00 88.62 265 ARG A O 1
ATOM 1932 N N . ALA A 1 266 ? 21.804 -13.892 -25.361 1.00 85.19 266 ALA A N 1
ATOM 1933 C CA . ALA A 1 266 ? 20.725 -14.868 -25.283 1.00 85.19 266 ALA A CA 1
ATOM 1934 C C . ALA A 1 266 ? 21.066 -16.101 -26.142 1.00 85.19 266 ALA A C 1
ATOM 1936 O O . ALA A 1 266 ? 21.433 -15.968 -27.314 1.00 85.19 266 ALA A O 1
ATOM 1937 N N . ALA A 1 267 ? 20.957 -17.295 -25.560 1.00 76.38 267 ALA A N 1
ATOM 1938 C CA . ALA A 1 267 ? 21.178 -18.551 -26.266 1.00 76.38 267 ALA A CA 1
ATOM 1939 C C . ALA A 1 267 ? 19.936 -18.917 -27.093 1.00 76.38 267 ALA A C 1
ATOM 1941 O O . ALA A 1 267 ? 18.825 -18.922 -26.571 1.00 76.38 267 ALA A O 1
ATOM 1942 N N . GLY A 1 268 ? 20.120 -19.211 -28.381 1.00 77.31 268 GLY A N 1
ATOM 1943 C CA . GLY A 1 268 ? 19.035 -19.593 -29.288 1.00 77.31 268 GLY A CA 1
ATOM 1944 C C . GLY A 1 268 ? 19.133 -18.940 -30.666 1.00 77.31 268 GLY A C 1
ATOM 1945 O O . GLY A 1 268 ? 19.869 -17.976 -30.879 1.00 77.31 268 GLY A O 1
ATOM 1946 N N . ALA A 1 269 ? 18.375 -19.478 -31.622 1.00 75.69 269 ALA A N 1
ATOM 1947 C CA . ALA A 1 269 ? 18.249 -18.923 -32.966 1.00 75.69 269 ALA A CA 1
ATOM 1948 C C . ALA A 1 269 ? 17.097 -17.905 -33.009 1.00 75.69 269 ALA A C 1
ATOM 1950 O O . ALA A 1 269 ? 15.996 -18.201 -33.468 1.00 75.69 269 ALA A O 1
ATOM 1951 N N . PHE A 1 270 ? 17.343 -16.698 -32.497 1.00 80.00 270 PHE A N 1
ATOM 1952 C CA . PHE A 1 270 ? 16.355 -15.620 -32.523 1.00 80.00 270 PHE A CA 1
ATOM 1953 C C . PHE A 1 270 ? 16.445 -14.835 -33.836 1.00 80.00 270 PHE A C 1
ATOM 1955 O O . PHE A 1 270 ? 17.383 -14.069 -34.051 1.00 80.00 270 PHE A O 1
ATOM 1962 N N . ALA A 1 271 ? 15.449 -14.979 -34.709 1.00 82.25 271 ALA A N 1
ATOM 1963 C CA . ALA A 1 271 ? 15.322 -14.173 -35.924 1.00 82.25 271 ALA A CA 1
ATOM 1964 C C . ALA A 1 271 ? 14.572 -12.858 -35.637 1.00 82.25 271 ALA A C 1
ATOM 1966 O O . ALA A 1 271 ? 13.510 -12.602 -36.203 1.00 82.25 271 ALA A O 1
ATOM 1967 N N . ILE A 1 272 ? 15.092 -12.035 -34.717 1.00 88.12 272 ILE A N 1
ATOM 1968 C CA . ILE A 1 272 ? 14.463 -10.753 -34.364 1.00 88.12 272 ILE A CA 1
ATOM 1969 C C . ILE A 1 272 ? 14.753 -9.741 -35.480 1.00 88.12 272 ILE A C 1
ATOM 1971 O O . ILE A 1 272 ? 15.920 -9.423 -35.724 1.00 88.12 272 ILE A O 1
ATOM 1975 N N . PRO A 1 273 ? 13.729 -9.193 -36.160 1.00 89.00 273 PRO A N 1
ATOM 1976 C CA . PRO A 1 273 ? 13.954 -8.183 -37.182 1.00 89.00 273 PRO A CA 1
ATOM 1977 C C . PRO A 1 273 ? 14.575 -6.924 -36.574 1.00 89.00 273 PRO A C 1
ATOM 1979 O O . PRO A 1 273 ? 14.137 -6.464 -35.521 1.00 89.00 273 PRO A O 1
ATOM 1982 N N . ALA A 1 274 ? 15.489 -6.273 -37.297 1.00 87.31 274 ALA A N 1
ATOM 1983 C CA . ALA A 1 274 ? 16.076 -4.993 -36.877 1.00 87.31 274 ALA A CA 1
ATOM 1984 C C . ALA A 1 274 ? 15.032 -3.880 -36.632 1.00 87.31 274 ALA A C 1
ATOM 1986 O O . ALA A 1 274 ? 15.317 -2.886 -35.980 1.00 87.31 274 ALA A O 1
ATOM 1987 N N . LYS A 1 275 ? 13.806 -4.039 -37.153 1.00 86.56 275 LYS A N 1
ATOM 1988 C CA . LYS A 1 275 ? 12.666 -3.135 -36.925 1.00 86.56 275 LYS A CA 1
ATOM 1989 C C . LYS A 1 275 ? 11.798 -3.531 -35.721 1.00 86.56 275 LYS A C 1
ATOM 1991 O O . LYS A 1 275 ? 10.660 -3.066 -35.631 1.00 86.56 275 LYS A O 1
ATOM 1996 N N . CYS A 1 276 ? 12.278 -4.405 -34.835 1.00 88.62 276 CYS A N 1
ATOM 1997 C CA . CYS A 1 276 ? 11.581 -4.743 -33.596 1.00 88.62 276 CYS A CA 1
ATOM 1998 C C . CYS A 1 276 ? 11.286 -3.464 -32.802 1.00 88.62 276 CYS A C 1
ATOM 2000 O O . CYS A 1 276 ? 12.175 -2.651 -32.570 1.00 88.62 276 CYS A O 1
ATOM 2002 N N . ARG A 1 277 ? 10.017 -3.264 -32.432 1.00 85.19 277 ARG A N 1
ATOM 2003 C CA . ARG A 1 277 ? 9.562 -2.049 -31.733 1.00 85.19 277 ARG A CA 1
ATOM 2004 C C . ARG A 1 277 ? 9.362 -2.247 -30.239 1.00 85.19 277 ARG A C 1
ATOM 2006 O O . ARG A 1 277 ? 9.324 -1.270 -29.503 1.00 85.19 277 ARG A O 1
ATOM 2013 N N . SER A 1 278 ? 9.173 -3.487 -29.814 1.00 87.94 278 SER A N 1
ATOM 2014 C CA . SER A 1 278 ? 8.872 -3.832 -28.434 1.00 87.94 278 SER A CA 1
ATOM 2015 C C . SER A 1 278 ? 9.202 -5.293 -28.193 1.00 87.94 278 SER A C 1
ATOM 2017 O O . SER A 1 278 ? 8.935 -6.141 -29.046 1.00 87.94 278 SER A O 1
ATOM 2019 N N . LEU A 1 279 ? 9.705 -5.572 -27.000 1.00 90.62 279 LEU A N 1
ATOM 2020 C CA . LEU A 1 279 ? 9.709 -6.900 -26.414 1.00 90.62 279 LEU A CA 1
ATOM 2021 C C . LEU A 1 279 ? 8.703 -6.883 -25.263 1.00 90.62 279 LEU A C 1
ATOM 2023 O O . LEU A 1 279 ? 8.475 -5.841 -24.650 1.00 90.62 279 LEU A O 1
ATOM 2027 N N . ALA A 1 280 ? 8.089 -8.023 -24.987 1.00 89.69 280 ALA A N 1
ATOM 2028 C CA . ALA A 1 280 ? 7.207 -8.190 -23.845 1.00 89.69 280 ALA A CA 1
ATOM 2029 C C . ALA A 1 280 ? 7.485 -9.550 -23.214 1.00 89.69 280 ALA A C 1
ATOM 2031 O O . ALA A 1 280 ? 7.717 -10.529 -23.924 1.00 89.69 280 ALA A O 1
ATOM 2032 N N . THR A 1 281 ? 7.460 -9.598 -21.890 1.00 88.88 281 THR A N 1
ATOM 2033 C CA . THR A 1 281 ? 7.478 -10.845 -21.135 1.00 88.88 281 THR A CA 1
ATOM 2034 C C . THR A 1 281 ? 6.064 -11.412 -21.072 1.00 88.88 281 THR A C 1
ATOM 2036 O O . THR A 1 281 ? 5.119 -10.724 -20.692 1.00 88.88 281 THR A O 1
ATOM 2039 N N . ILE A 1 282 ? 5.908 -12.665 -21.502 1.00 80.69 282 ILE A N 1
ATOM 2040 C CA . ILE A 1 282 ? 4.642 -13.405 -21.472 1.00 80.69 282 ILE A CA 1
ATOM 2041 C C . ILE A 1 282 ? 4.780 -14.544 -20.459 1.00 80.69 282 ILE A C 1
ATOM 2043 O O . ILE A 1 282 ? 5.214 -15.640 -20.789 1.00 80.69 282 ILE A O 1
ATOM 2047 N N . GLY A 1 283 ? 4.466 -14.237 -19.201 1.00 61.31 283 GLY A N 1
ATOM 2048 C CA . GLY A 1 283 ? 4.610 -15.148 -18.064 1.00 61.31 283 GLY A CA 1
ATOM 2049 C C . GLY A 1 283 ? 5.735 -14.716 -17.123 1.00 61.31 283 GLY A C 1
ATOM 2050 O O . GLY A 1 283 ? 6.894 -14.642 -17.516 1.00 61.31 283 GLY A O 1
ATOM 2051 N N . GLY A 1 284 ? 5.379 -14.411 -15.874 1.00 51.62 284 GLY A N 1
ATOM 2052 C CA . GLY A 1 284 ? 6.318 -14.406 -14.754 1.00 51.62 284 GLY A CA 1
ATOM 2053 C C . GLY A 1 284 ? 6.165 -15.752 -14.068 1.00 51.62 284 GLY A C 1
ATOM 2054 O O . GLY A 1 284 ? 5.061 -16.050 -13.623 1.00 51.62 284 GLY A O 1
ATOM 2055 N N . GLY A 1 285 ? 7.205 -16.586 -14.078 1.00 42.03 285 GLY A N 1
ATOM 2056 C CA . GLY A 1 285 ? 7.154 -17.992 -13.666 1.00 42.03 285 GLY A CA 1
ATOM 2057 C C . GLY A 1 285 ? 6.603 -18.217 -12.255 1.00 42.03 285 GLY A C 1
ATOM 2058 O O . GLY A 1 285 ? 7.360 -18.333 -11.299 1.00 42.03 285 GLY A O 1
ATOM 2059 N N . ARG A 1 286 ? 5.278 -18.306 -12.130 1.00 40.38 286 ARG A N 1
ATOM 2060 C CA . ARG A 1 286 ? 4.573 -18.772 -10.930 1.00 40.38 286 ARG A CA 1
ATOM 2061 C C . ARG A 1 286 ? 3.573 -19.891 -11.204 1.00 40.38 286 ARG A C 1
ATOM 2063 O O . ARG A 1 286 ? 2.859 -20.246 -10.283 1.00 40.38 286 ARG A O 1
ATOM 2070 N N . ASP A 1 287 ? 3.569 -20.471 -12.404 1.00 35.41 287 ASP A N 1
ATOM 2071 C CA . ASP A 1 287 ? 2.718 -21.618 -12.732 1.00 35.41 287 ASP A CA 1
ATOM 2072 C C . ASP A 1 287 ? 3.499 -22.677 -13.537 1.00 35.41 287 ASP A C 1
ATOM 2074 O O . ASP A 1 287 ? 3.485 -22.679 -14.771 1.00 35.41 287 ASP A O 1
ATOM 2078 N N . ALA A 1 288 ? 4.202 -23.553 -12.811 1.00 33.78 288 ALA A N 1
ATOM 2079 C CA . ALA A 1 288 ? 4.492 -24.951 -13.153 1.00 33.78 288 ALA A CA 1
ATOM 2080 C C . ALA A 1 288 ? 4.805 -25.728 -11.864 1.00 33.78 288 ALA A C 1
ATOM 2082 O O . ALA A 1 288 ? 5.645 -25.231 -11.078 1.00 33.78 288 ALA A O 1
#

Foldseek 3Di:
DPPPPQPPPLDLVDALLNLLVQFQWKFKWFWAAADQDQKTKTQTPATPHHHDDRIAIEGLPPAPDPVQSVVVSVQSNVQGVHIKMKGWHDDPNWTWIWIGGQQWIWIWGDCPPRYTYTYGTDCCCALASFHDRDGRVVSVVLSNQCSVCPPNRDDDTDSSDDDDDPDDDDADDAPDDKDWDWDPQPPPPFTWIWIAAQVWIFTWTQDPPDGYTDTCCVVLVNGAHAQEKEWAQPPPPPGIWMFGDNLPFTWIFHADPVRHTDIDTDDDDDPDHSPDNYDYDDDHPPDD